Protein AF-A0AAN9XJU0-F1 (afdb_monomer_lite)

Sequence (188 aa):
MEKPTHVVIVPSPWFSIQASIVEFSKGLIQHSKELHVTCLIPTFGSPSNATKALLQTLPSRIHYIFLPSIHHHDLPQDTKKPLQVPPILFGLTVTGSLPYIREALQSLSSSSRVVAMVVDQFSNPTQPIEIPDCSVPIRGRDLPKPFQDRTSPVYKFFVETSRKLHVADGILVNSFEVIEAWSIRALR

Structure (mmCIF, N/CA/C/O backbone):
data_AF-A0AAN9XJU0-F1
#
_entry.id   AF-A0AAN9XJU0-F1
#
loop_
_atom_site.group_PDB
_atom_site.id
_atom_site.type_symbol
_atom_site.label_atom_id
_atom_site.label_alt_id
_atom_site.label_comp_id
_atom_site.label_asym_id
_atom_site.label_entity_id
_atom_site.label_seq_id
_atom_site.pdbx_PDB_ins_code
_atom_site.Cartn_x
_atom_site.Cartn_y
_atom_site.Cartn_z
_atom_site.occupancy
_atom_site.B_iso_or_equiv
_atom_site.auth_seq_id
_atom_site.auth_comp_id
_atom_site.auth_asym_id
_atom_site.auth_atom_id
_atom_site.pdbx_PDB_model_num
ATOM 1 N N . MET A 1 1 ? -15.982 -2.239 27.888 1.00 56.50 1 MET A N 1
ATOM 2 C CA . MET A 1 1 ? -16.288 -1.989 26.464 1.00 56.50 1 MET A CA 1
ATOM 3 C C . MET A 1 1 ? -15.205 -2.655 25.640 1.00 56.50 1 MET A C 1
ATOM 5 O O . MET A 1 1 ? -14.043 -2.532 26.015 1.00 56.50 1 MET A O 1
ATOM 9 N N . GLU A 1 2 ? -15.565 -3.402 24.599 1.00 73.38 2 GLU A N 1
ATOM 10 C CA . GLU A 1 2 ? -14.577 -3.982 23.683 1.00 73.38 2 GLU A CA 1
ATOM 11 C C . GLU A 1 2 ? -13.854 -2.873 22.910 1.00 73.38 2 GLU A C 1
ATOM 13 O O . GLU A 1 2 ? -14.451 -1.849 22.571 1.00 73.38 2 GLU A O 1
ATOM 18 N N . LYS A 1 3 ? -12.547 -3.048 22.684 1.00 78.25 3 LYS A N 1
ATOM 19 C CA . LYS A 1 3 ? -11.756 -2.096 21.896 1.00 78.25 3 LYS A CA 1
ATOM 20 C C . LYS A 1 3 ? -12.171 -2.189 20.420 1.00 78.25 3 LYS A C 1
ATOM 22 O O . LYS A 1 3 ? -12.349 -3.309 19.939 1.00 78.25 3 LYS A O 1
ATOM 27 N N . PRO A 1 4 ? -12.259 -1.063 19.688 1.00 83.12 4 PRO A N 1
ATOM 28 C CA . PRO A 1 4 ? -12.569 -1.084 18.262 1.00 83.12 4 PRO A CA 1
ATOM 29 C C . PRO A 1 4 ? -11.517 -1.891 17.490 1.00 83.12 4 PRO A C 1
ATOM 31 O O . PRO A 1 4 ? -10.322 -1.847 17.809 1.00 83.12 4 PRO A O 1
ATOM 34 N N . THR A 1 5 ? -11.971 -2.641 16.484 1.00 90.31 5 THR A N 1
ATOM 35 C CA . THR A 1 5 ? -11.103 -3.464 15.635 1.00 90.31 5 THR A CA 1
ATOM 36 C C . THR A 1 5 ? -10.499 -2.596 14.542 1.00 90.31 5 THR A C 1
ATOM 38 O O . THR A 1 5 ? -11.219 -1.891 13.837 1.00 90.31 5 THR A O 1
ATOM 41 N N . HIS A 1 6 ? -9.178 -2.644 14.382 1.00 91.81 6 HIS A N 1
ATOM 42 C CA . HIS A 1 6 ? -8.451 -1.687 13.552 1.00 91.81 6 HIS A CA 1
ATOM 43 C C . HIS A 1 6 ? -7.560 -2.369 12.518 1.00 91.81 6 HIS A C 1
ATOM 45 O O . HIS A 1 6 ? -6.790 -3.272 12.846 1.00 91.81 6 HIS A O 1
ATOM 51 N N . VAL A 1 7 ? -7.616 -1.889 11.278 1.00 92.88 7 VAL A N 1
ATOM 52 C CA . VAL A 1 7 ? -6.664 -2.230 10.214 1.00 92.88 7 VAL A CA 1
ATOM 53 C C . VAL A 1 7 ? -5.805 -1.012 9.925 1.00 92.88 7 VAL A C 1
ATOM 55 O O . VAL A 1 7 ? -6.307 0.089 9.696 1.00 92.88 7 VAL A O 1
ATOM 58 N N . VAL A 1 8 ? -4.494 -1.197 9.950 1.00 92.69 8 VAL A N 1
ATOM 59 C CA . VAL A 1 8 ? -3.547 -0.140 9.595 1.00 92.69 8 VAL A CA 1
ATOM 60 C C . VAL A 1 8 ? -3.106 -0.349 8.159 1.00 92.69 8 VAL A C 1
ATOM 62 O O . VAL A 1 8 ? -2.818 -1.472 7.764 1.00 92.69 8 VAL A O 1
ATOM 65 N N . ILE A 1 9 ? -3.060 0.713 7.362 1.00 93.44 9 ILE A N 1
ATOM 66 C CA . ILE A 1 9 ? -2.594 0.645 5.976 1.00 93.44 9 ILE A CA 1
ATOM 67 C C . ILE A 1 9 ? -1.442 1.622 5.788 1.00 93.44 9 ILE A C 1
ATOM 69 O O . ILE A 1 9 ? -1.542 2.771 6.208 1.00 93.44 9 ILE A O 1
ATOM 73 N N . VAL A 1 10 ? -0.353 1.192 5.155 1.00 90.25 10 VAL A N 1
ATOM 74 C CA . VAL A 1 10 ? 0.819 2.036 4.881 1.00 90.25 10 VAL A CA 1
ATOM 75 C C . VAL A 1 10 ? 1.004 2.176 3.365 1.00 90.25 10 VAL A C 1
ATOM 77 O O . VAL A 1 10 ? 1.740 1.389 2.769 1.00 90.25 10 VAL A O 1
ATOM 80 N N . PRO A 1 11 ? 0.318 3.132 2.704 1.00 90.44 11 PRO A N 1
ATOM 81 C CA . PRO A 1 11 ? 0.535 3.412 1.288 1.00 90.44 11 PRO A CA 1
ATOM 82 C C . PRO A 1 11 ? 1.888 4.089 1.057 1.00 90.44 11 PRO A C 1
ATOM 84 O O . PRO A 1 11 ? 2.220 5.076 1.709 1.00 90.44 11 PRO A O 1
ATOM 87 N N . SER A 1 12 ? 2.620 3.653 0.044 1.00 86.25 12 SER A N 1
ATOM 88 C CA . SER A 1 12 ? 3.740 4.387 -0.534 1.00 86.25 12 SER A CA 1
ATOM 89 C C . SER A 1 12 ? 3.285 5.772 -1.025 1.00 86.25 12 SER A C 1
ATOM 91 O O . SER A 1 12 ? 2.110 5.976 -1.362 1.00 86.25 12 SER A O 1
ATOM 93 N N . PRO A 1 13 ? 4.196 6.761 -1.073 1.00 84.50 13 PRO A N 1
ATOM 94 C CA . PRO A 1 13 ? 3.888 8.141 -1.458 1.00 84.50 13 PRO A CA 1
ATOM 95 C C . PRO A 1 13 ? 3.653 8.318 -2.972 1.00 84.50 13 PRO A C 1
ATOM 97 O O . PRO A 1 13 ? 4.187 9.229 -3.600 1.00 84.50 13 PRO A O 1
ATOM 100 N N . TRP A 1 14 ? 2.818 7.464 -3.565 1.00 85.31 14 TRP A N 1
ATOM 101 C CA . TRP A 1 14 ? 2.377 7.533 -4.952 1.00 85.31 14 TRP A CA 1
ATOM 102 C C . TRP A 1 14 ? 0.856 7.681 -5.001 1.00 85.31 14 TRP A C 1
ATOM 104 O O . TRP A 1 14 ? 0.115 6.825 -4.525 1.00 85.31 14 TRP A O 1
ATOM 114 N N . PHE A 1 15 ? 0.379 8.757 -5.631 1.00 87.50 15 PHE A N 1
ATOM 115 C CA . PHE A 1 15 ? -1.048 9.067 -5.741 1.00 87.50 15 PHE A CA 1
ATOM 116 C C . PHE A 1 15 ? -1.931 7.895 -6.214 1.00 87.50 15 PHE A C 1
ATOM 118 O O . PHE A 1 15 ? -2.972 7.652 -5.615 1.00 87.50 15 PHE A O 1
ATOM 125 N N . SER A 1 16 ? -1.539 7.142 -7.250 1.00 85.88 16 SER A N 1
ATOM 126 C CA . SER A 1 16 ? -2.340 6.009 -7.750 1.00 85.88 16 SER A CA 1
ATOM 127 C C . SER A 1 16 ? -2.477 4.878 -6.726 1.00 85.88 16 SER A C 1
ATOM 129 O O . SER A 1 16 ? -3.542 4.267 -6.615 1.00 85.88 16 SER A O 1
ATOM 131 N N . ILE A 1 17 ? -1.425 4.629 -5.945 1.00 85.94 17 ILE A N 1
ATOM 132 C CA . ILE A 1 17 ? -1.445 3.659 -4.848 1.00 85.94 17 ILE A CA 1
ATOM 133 C C . ILE A 1 17 ? -2.355 4.159 -3.724 1.00 85.94 17 ILE A C 1
ATOM 135 O O . ILE A 1 17 ? -3.218 3.420 -3.256 1.00 85.94 17 ILE A O 1
ATOM 139 N N . GLN A 1 18 ? -2.243 5.438 -3.359 1.00 89.44 18 GLN A N 1
ATOM 140 C CA . GLN A 1 18 ? -3.106 6.072 -2.359 1.00 89.44 18 GLN A CA 1
ATOM 141 C C . GLN A 1 18 ? -4.586 6.025 -2.766 1.00 89.44 18 GLN A C 1
ATOM 143 O O . GLN A 1 18 ? -5.422 5.653 -1.951 1.00 89.44 18 GLN A O 1
ATOM 148 N N . ALA A 1 19 ? -4.916 6.328 -4.024 1.00 91.12 19 ALA A N 1
ATOM 149 C CA . ALA A 1 19 ? -6.282 6.240 -4.545 1.00 91.12 19 ALA A CA 1
ATOM 150 C C . ALA A 1 19 ? -6.842 4.814 -4.456 1.00 91.12 19 ALA A C 1
ATOM 152 O O . ALA A 1 19 ? -7.954 4.616 -3.970 1.00 91.12 19 ALA A O 1
ATOM 153 N N . SER A 1 20 ? -6.046 3.816 -4.845 1.00 89.94 20 SER A N 1
ATOM 154 C CA . SER A 1 20 ? -6.447 2.405 -4.768 1.00 89.94 20 SER A CA 1
ATOM 155 C C . SER A 1 20 ? -6.688 1.962 -3.321 1.00 89.94 20 SER A C 1
ATOM 157 O O . SER A 1 20 ? -7.679 1.297 -3.027 1.00 89.94 20 SER A O 1
ATOM 159 N N . ILE A 1 21 ? -5.816 2.376 -2.398 1.00 87.00 21 ILE A N 1
ATOM 160 C CA . ILE A 1 21 ? -5.938 2.069 -0.968 1.00 87.00 21 ILE A CA 1
ATOM 161 C C . ILE A 1 21 ? -7.148 2.756 -0.336 1.00 87.00 21 ILE A C 1
ATOM 163 O O . ILE A 1 21 ? -7.796 2.167 0.528 1.00 87.00 21 ILE A O 1
ATOM 167 N N . VAL A 1 22 ? -7.495 3.967 -0.769 1.00 91.56 22 VAL A N 1
ATOM 168 C CA . VAL A 1 22 ? -8.712 4.649 -0.313 1.00 91.56 22 VAL A CA 1
ATOM 169 C C . VAL A 1 22 ? -9.958 3.849 -0.696 1.00 91.56 22 VAL A C 1
ATOM 171 O O . VAL A 1 22 ? -10.808 3.613 0.162 1.00 91.56 22 VAL A O 1
ATOM 174 N N . GLU A 1 23 ? -10.056 3.372 -1.938 1.00 94.06 23 GLU A N 1
ATOM 175 C CA . GLU A 1 23 ? -11.196 2.551 -2.368 1.00 94.06 23 GLU A CA 1
ATOM 176 C C . GLU A 1 23 ? -11.225 1.186 -1.672 1.00 94.06 23 GLU A C 1
ATOM 178 O O . GLU A 1 23 ? -12.275 0.755 -1.193 1.00 94.06 23 GLU A O 1
ATOM 183 N N . PHE A 1 24 ? -10.066 0.552 -1.497 1.00 92.94 24 PHE A N 1
ATOM 184 C CA . PHE A 1 24 ? -9.952 -0.668 -0.699 1.00 92.94 24 PHE A CA 1
ATOM 185 C C . PHE A 1 24 ? -10.420 -0.454 0.752 1.00 92.94 24 PHE A C 1
ATOM 187 O O . PHE A 1 24 ? -11.202 -1.245 1.278 1.00 92.94 24 PHE A O 1
ATOM 194 N N . SER A 1 25 ? -10.020 0.654 1.381 1.00 93.44 25 SER A N 1
ATOM 195 C CA . SER A 1 25 ? -10.428 1.011 2.747 1.00 93.44 25 SER A CA 1
ATOM 196 C C . SER A 1 25 ? -11.939 1.207 2.853 1.00 93.44 25 SER A C 1
ATOM 198 O O . SER A 1 25 ? -12.554 0.733 3.809 1.00 93.44 25 SER A O 1
ATOM 200 N N . LYS A 1 26 ? -12.554 1.871 1.863 1.00 94.06 26 LYS A N 1
ATOM 201 C CA . LYS A 1 26 ? -14.016 2.027 1.773 1.00 94.06 26 LYS A CA 1
ATOM 202 C C . LYS A 1 26 ? -14.706 0.668 1.671 1.00 94.06 26 LYS A C 1
ATOM 204 O O . LYS A 1 26 ? -15.671 0.432 2.395 1.00 94.06 26 LYS A O 1
ATOM 209 N N . GLY A 1 27 ? -14.179 -0.235 0.845 1.00 92.31 27 GLY A N 1
ATOM 210 C CA . GLY A 1 27 ? -14.662 -1.611 0.749 1.00 92.31 27 GLY A CA 1
ATOM 211 C C . GLY A 1 27 ? -14.592 -2.346 2.090 1.00 92.31 27 GLY A C 1
ATOM 212 O O . GLY A 1 27 ? -15.589 -2.921 2.524 1.00 92.31 27 GLY A O 1
ATOM 213 N N . LEU A 1 28 ? -13.463 -2.271 2.801 1.00 91.06 28 LEU A N 1
ATOM 214 C CA . LEU A 1 28 ? -13.289 -2.923 4.106 1.00 91.06 28 LEU A CA 1
ATOM 215 C C . LEU A 1 28 ? -14.343 -2.485 5.131 1.00 91.06 28 LEU A C 1
ATOM 217 O O . LEU A 1 28 ? -14.997 -3.324 5.754 1.00 91.06 28 LEU A O 1
ATOM 221 N N . ILE A 1 29 ? -14.552 -1.175 5.286 1.00 92.69 29 ILE A N 1
ATOM 222 C CA . ILE A 1 29 ? -15.513 -0.661 6.273 1.00 92.69 29 ILE A CA 1
ATOM 223 C C . ILE A 1 29 ? -16.974 -0.916 5.875 1.00 92.69 29 ILE A C 1
ATOM 225 O O . ILE A 1 29 ? -17.858 -0.864 6.732 1.00 92.69 29 ILE A O 1
ATOM 229 N N . GLN A 1 30 ? -17.261 -1.165 4.594 1.00 92.12 30 GLN A N 1
ATOM 230 C CA . GLN A 1 30 ? -18.597 -1.573 4.148 1.00 92.12 30 GLN A CA 1
ATOM 231 C C . GLN A 1 30 ? -18.914 -3.012 4.567 1.00 92.12 30 GLN A C 1
ATOM 233 O O . GLN A 1 30 ? -20.051 -3.294 4.937 1.00 92.12 30 GLN A O 1
ATOM 238 N N . HIS A 1 31 ? -17.915 -3.898 4.564 1.00 87.31 31 HIS A N 1
ATOM 239 C CA . HIS A 1 31 ? -18.090 -5.310 4.918 1.00 87.31 31 HIS A CA 1
ATOM 240 C C . HIS A 1 31 ? -18.097 -5.557 6.433 1.00 87.31 31 HIS A C 1
ATOM 242 O O . HIS A 1 31 ? -18.687 -6.536 6.884 1.00 87.31 31 HIS A O 1
ATOM 248 N N . SER A 1 32 ? -17.489 -4.672 7.231 1.00 86.69 32 SER A N 1
ATOM 249 C CA . SER A 1 32 ? -17.508 -4.767 8.694 1.00 86.69 32 SER A CA 1
ATOM 250 C C . SER A 1 32 ? -17.875 -3.438 9.353 1.00 86.69 32 SER A C 1
ATOM 252 O O . SER A 1 32 ? -17.205 -2.416 9.188 1.00 86.69 32 SER A O 1
ATOM 254 N N . LYS A 1 33 ? -18.959 -3.451 10.140 1.00 83.31 33 LYS A N 1
ATOM 255 C CA . LYS A 1 33 ? -19.475 -2.262 10.842 1.00 83.31 33 LYS A CA 1
ATOM 256 C C . LYS A 1 33 ? -18.592 -1.824 12.016 1.00 83.31 33 LYS A C 1
ATOM 258 O O . LYS A 1 33 ? -18.616 -0.653 12.379 1.00 83.31 33 LYS A O 1
ATOM 263 N N . GLU A 1 34 ? -17.788 -2.733 12.551 1.00 88.06 34 GLU A N 1
ATOM 264 C CA . GLU A 1 34 ? -16.940 -2.517 13.733 1.00 88.06 34 GLU A CA 1
ATOM 265 C C . GLU A 1 34 ? -15.475 -2.231 13.373 1.00 88.06 34 GLU A C 1
ATOM 267 O O . GLU A 1 34 ? -14.663 -1.912 14.242 1.00 88.06 34 GLU A O 1
ATOM 272 N N . LEU A 1 35 ? -15.134 -2.348 12.085 1.00 91.62 35 LEU A N 1
ATOM 273 C CA . LEU A 1 35 ? -13.789 -2.129 11.577 1.00 91.62 35 LEU A CA 1
ATOM 274 C C . LEU A 1 35 ? -13.518 -0.640 11.352 1.00 91.62 35 LEU A C 1
ATOM 276 O O . LEU A 1 35 ? -14.277 0.053 10.668 1.00 91.62 35 LEU A O 1
ATOM 280 N N . HIS A 1 36 ? -12.387 -0.185 11.874 1.00 94.19 36 HIS A N 1
ATOM 281 C CA . HIS A 1 36 ? -11.793 1.114 11.596 1.00 94.19 36 HIS A CA 1
ATOM 282 C C . HIS A 1 36 ? -10.507 0.940 10.794 1.00 94.19 36 HIS A C 1
ATOM 284 O O . HIS A 1 36 ? -9.807 -0.068 10.914 1.00 94.19 36 HIS A O 1
ATOM 290 N N . VAL A 1 37 ? -10.188 1.937 9.972 1.00 95.50 37 VAL A N 1
ATOM 291 C CA . VAL A 1 37 ? -8.971 1.938 9.157 1.00 95.50 37 VAL A CA 1
ATOM 292 C C . VAL A 1 37 ? -8.155 3.184 9.467 1.00 95.50 37 VAL A C 1
ATOM 294 O O . VAL A 1 37 ? -8.710 4.276 9.536 1.00 95.50 37 VAL A O 1
ATOM 297 N N . THR A 1 38 ? -6.838 3.041 9.629 1.00 95.75 38 THR A N 1
ATOM 298 C CA . THR A 1 38 ? -5.911 4.186 9.660 1.00 95.75 38 THR A CA 1
ATOM 299 C C . THR A 1 38 ? -4.855 4.031 8.580 1.00 95.75 38 THR A C 1
ATOM 301 O O . THR A 1 38 ? -4.086 3.074 8.596 1.00 95.75 38 THR A O 1
ATOM 304 N N . CYS A 1 39 ? -4.784 5.003 7.676 1.00 94.88 39 CYS A N 1
ATOM 305 C CA . CYS A 1 39 ? -3.730 5.111 6.677 1.00 94.88 39 CYS A CA 1
ATOM 306 C C . CYS A 1 39 ? -2.543 5.901 7.248 1.00 94.88 39 CYS A C 1
ATOM 308 O O . CYS A 1 39 ? -2.664 7.101 7.486 1.00 94.88 39 CYS A O 1
ATOM 310 N N . LEU A 1 40 ? -1.395 5.260 7.453 1.00 94.06 40 LEU A N 1
ATOM 311 C CA . LEU A 1 40 ? -0.137 5.928 7.794 1.00 94.06 40 LEU A CA 1
ATOM 312 C C . LEU A 1 40 ? 0.585 6.270 6.496 1.00 94.06 40 LEU A C 1
ATOM 314 O O . LEU A 1 40 ? 1.005 5.369 5.783 1.00 94.06 40 LEU A O 1
ATOM 318 N N . ILE A 1 41 ? 0.703 7.550 6.165 1.00 93.19 41 ILE A N 1
ATOM 319 C CA . ILE A 1 41 ? 1.168 8.010 4.854 1.00 93.19 41 ILE A CA 1
ATOM 320 C C . ILE A 1 41 ? 2.584 8.573 5.004 1.00 93.19 41 ILE A C 1
ATOM 322 O O . ILE A 1 41 ? 2.724 9.702 5.482 1.00 93.19 41 ILE A O 1
ATOM 326 N N . PRO A 1 42 ? 3.635 7.831 4.606 1.00 91.38 42 PRO A N 1
ATOM 327 C CA . PRO A 1 42 ? 4.983 8.364 4.457 1.00 91.38 42 PRO A CA 1
ATOM 328 C C . PRO A 1 42 ? 4.969 9.566 3.517 1.00 91.38 42 PRO A C 1
ATOM 330 O O . PRO A 1 42 ? 4.240 9.580 2.521 1.00 91.38 42 PRO A O 1
ATOM 333 N N . THR A 1 43 ? 5.773 10.579 3.820 1.00 90.12 43 THR A N 1
ATOM 334 C CA . THR A 1 43 ? 5.839 11.799 3.015 1.00 90.12 43 THR A CA 1
ATOM 335 C C . THR A 1 43 ? 7.276 12.108 2.620 1.00 90.12 43 THR A C 1
ATOM 337 O O . THR A 1 43 ? 8.208 11.898 3.393 1.00 90.12 43 THR A O 1
ATOM 340 N N . PHE A 1 44 ? 7.451 12.578 1.384 1.00 86.50 44 PHE A N 1
ATOM 341 C CA . PHE A 1 44 ? 8.714 13.108 0.889 1.00 86.50 44 PHE A CA 1
ATOM 342 C C . PHE A 1 44 ? 8.503 14.571 0.514 1.00 86.50 44 PHE A C 1
ATOM 344 O O . PHE A 1 44 ? 7.897 14.881 -0.515 1.00 86.50 44 PHE A O 1
ATOM 351 N N . GLY A 1 45 ? 8.922 15.476 1.392 1.00 84.94 45 GLY A N 1
ATOM 352 C CA . GLY A 1 45 ? 8.481 16.864 1.344 1.00 84.94 45 GLY A CA 1
ATOM 353 C C . GLY A 1 45 ? 6.984 16.997 1.642 1.00 84.94 45 GLY A C 1
ATOM 354 O O . GLY A 1 45 ? 6.420 16.298 2.481 1.00 84.94 45 GLY A O 1
ATOM 355 N N . SER A 1 46 ? 6.320 17.932 0.963 1.00 86.31 46 SER A N 1
ATOM 356 C CA . SER A 1 46 ? 4.899 18.207 1.201 1.00 86.31 46 SER A CA 1
ATOM 357 C C . SER A 1 46 ? 3.981 17.287 0.385 1.00 86.31 46 SER A C 1
ATOM 359 O O . SER A 1 46 ? 4.200 17.134 -0.818 1.00 86.31 46 SER A O 1
ATOM 361 N N . PRO A 1 47 ? 2.894 16.746 0.976 1.00 86.81 47 PRO A N 1
ATOM 362 C CA . PRO A 1 47 ? 1.875 16.019 0.225 1.00 86.81 47 PRO A CA 1
ATOM 363 C C . PRO A 1 47 ? 1.265 16.874 -0.888 1.00 86.81 47 PRO A C 1
ATOM 365 O O . PRO A 1 47 ? 0.993 18.064 -0.690 1.00 86.81 47 PRO A O 1
ATOM 368 N N . SER A 1 48 ? 0.985 16.248 -2.033 1.00 88.69 48 SER A N 1
ATOM 369 C CA . SER A 1 48 ? 0.343 16.921 -3.165 1.00 88.69 48 SER A CA 1
ATOM 370 C C . SER A 1 48 ? -1.075 17.399 -2.819 1.00 88.69 48 SER A C 1
ATOM 372 O O . SER A 1 48 ? -1.768 16.792 -1.998 1.00 88.69 48 SER A O 1
ATOM 374 N N . ASN A 1 49 ? -1.547 18.461 -3.482 1.00 91.94 49 ASN A N 1
ATOM 375 C CA . ASN A 1 49 ? -2.927 18.935 -3.313 1.00 91.94 49 ASN A CA 1
ATOM 376 C C . ASN A 1 49 ? -3.953 17.862 -3.704 1.00 91.94 49 ASN A C 1
ATOM 378 O O . ASN A 1 49 ? -4.977 17.738 -3.040 1.00 91.94 49 ASN A O 1
ATOM 382 N N . ALA A 1 50 ? -3.651 17.047 -4.720 1.00 91.12 50 ALA A N 1
ATOM 383 C CA . ALA A 1 50 ? -4.496 15.928 -5.122 1.00 91.12 50 ALA A CA 1
ATOM 384 C C . ALA A 1 50 ? -4.608 14.874 -4.008 1.00 91.12 50 ALA A C 1
ATOM 386 O O . ALA A 1 50 ? -5.711 14.445 -3.681 1.00 91.12 50 ALA A O 1
ATOM 387 N N . THR A 1 51 ? -3.489 14.509 -3.371 1.00 90.62 51 THR A N 1
ATOM 388 C CA . THR A 1 51 ? -3.476 13.602 -2.211 1.00 90.62 51 THR A CA 1
ATOM 389 C C . THR A 1 51 ? -4.305 14.169 -1.060 1.00 90.62 51 THR A C 1
ATOM 391 O O . THR A 1 51 ? -5.119 13.455 -0.483 1.00 90.62 51 THR A O 1
ATOM 394 N N . LYS A 1 52 ? -4.141 15.456 -0.732 1.00 92.44 52 LYS A N 1
ATOM 395 C CA . LYS A 1 52 ? -4.920 16.101 0.338 1.00 92.44 52 LYS A CA 1
ATOM 396 C C . LYS A 1 52 ? -6.418 16.085 0.032 1.00 92.44 52 LYS A C 1
ATOM 398 O O . LYS A 1 52 ? -7.193 15.675 0.887 1.00 92.44 52 LYS A O 1
ATOM 403 N N . ALA A 1 53 ? -6.806 16.468 -1.184 1.00 93.62 53 ALA A N 1
ATOM 404 C CA . ALA A 1 53 ? -8.201 16.468 -1.616 1.00 93.62 53 ALA A CA 1
ATOM 405 C C . ALA A 1 53 ? -8.811 15.060 -1.572 1.00 93.62 53 ALA A C 1
ATOM 407 O O . ALA A 1 53 ? -9.911 14.886 -1.062 1.00 93.62 53 ALA A O 1
ATOM 408 N N . LEU A 1 54 ? -8.074 14.042 -2.031 1.00 93.06 54 LEU A N 1
ATOM 409 C CA . LEU A 1 54 ? -8.500 12.645 -1.963 1.00 93.06 54 LEU A CA 1
ATOM 410 C C . LEU A 1 54 ? -8.786 12.215 -0.516 1.00 93.06 54 LEU A C 1
ATOM 412 O O . LEU A 1 54 ? -9.855 11.681 -0.230 1.00 93.06 54 LEU A O 1
ATOM 416 N N . LEU A 1 55 ? -7.858 12.470 0.407 1.00 92.25 55 LEU A N 1
ATOM 417 C CA . LEU A 1 55 ? -7.979 12.039 1.805 1.00 92.25 55 LEU A CA 1
ATOM 418 C C . LEU A 1 55 ? -9.063 12.804 2.577 1.00 92.25 55 LEU A C 1
ATOM 420 O O . LEU A 1 55 ? -9.653 12.261 3.505 1.00 92.25 55 LEU A O 1
ATOM 424 N N . GLN A 1 56 ? -9.380 14.033 2.171 1.00 91.12 56 GLN A N 1
ATOM 425 C CA . GLN A 1 56 ? -10.489 14.802 2.744 1.00 91.12 56 GLN A CA 1
ATOM 426 C C . GLN A 1 56 ? -11.870 14.205 2.429 1.00 91.12 56 GLN A C 1
ATOM 428 O O . GLN A 1 56 ? -12.833 14.517 3.122 1.00 91.12 56 GLN A O 1
ATOM 433 N N . THR A 1 57 ? -11.981 13.328 1.425 1.00 92.00 57 THR A N 1
ATOM 434 C CA . THR A 1 57 ? -13.245 12.644 1.078 1.00 92.00 57 THR A CA 1
ATOM 435 C C . THR A 1 57 ? -13.516 11.394 1.919 1.00 92.00 57 THR A C 1
ATOM 437 O O . THR A 1 57 ? -14.501 10.689 1.686 1.00 92.00 57 THR A O 1
ATOM 440 N N . LEU A 1 58 ? -12.632 11.071 2.868 1.00 93.62 58 LEU A N 1
ATOM 441 C CA . LEU A 1 58 ? -12.716 9.833 3.628 1.00 93.62 58 LEU A CA 1
ATOM 442 C C . LEU A 1 58 ? -13.914 9.827 4.601 1.00 93.62 58 LEU A C 1
ATOM 444 O O . LEU A 1 58 ? -14.128 10.793 5.333 1.00 93.62 58 LEU A O 1
ATOM 448 N N . PRO A 1 59 ? -14.686 8.724 4.649 1.00 93.50 59 PRO A N 1
ATOM 449 C CA . PRO A 1 59 ? -15.685 8.490 5.688 1.00 93.50 59 PRO A CA 1
ATOM 450 C C . PRO A 1 59 ? -15.088 8.548 7.099 1.00 93.50 59 PRO A C 1
ATOM 452 O O . PRO A 1 59 ? -13.926 8.210 7.302 1.00 93.50 59 PRO A O 1
ATOM 455 N N . SER A 1 60 ? -15.916 8.844 8.103 1.00 92.62 60 SER A N 1
ATOM 456 C CA . SER A 1 60 ? -15.490 9.028 9.503 1.00 92.62 60 SER A CA 1
ATOM 457 C C . SER A 1 60 ? -14.765 7.836 10.146 1.00 92.62 60 SER A C 1
ATOM 459 O O . SER A 1 60 ? -14.075 8.027 11.142 1.00 92.62 60 SER A O 1
ATOM 461 N N . ARG A 1 61 ? -14.915 6.620 9.601 1.00 94.12 61 ARG A N 1
ATOM 462 C CA . ARG A 1 61 ? -14.239 5.396 10.078 1.00 94.12 61 ARG A CA 1
ATOM 463 C C . ARG A 1 61 ? -12.884 5.128 9.413 1.00 94.12 61 ARG A C 1
ATOM 465 O O . ARG A 1 61 ? -12.217 4.159 9.775 1.00 94.12 61 ARG A O 1
ATOM 472 N N . ILE A 1 62 ? -12.489 5.949 8.440 1.00 95.50 62 ILE A N 1
ATOM 473 C CA . ILE A 1 62 ? -11.191 5.860 7.772 1.00 95.50 62 ILE A CA 1
ATOM 474 C C . ILE A 1 62 ? -10.402 7.113 8.127 1.00 95.50 62 ILE A C 1
ATOM 476 O O . ILE A 1 62 ? -10.701 8.217 7.679 1.00 95.50 62 ILE A O 1
ATOM 480 N N . HIS A 1 63 ? -9.375 6.925 8.938 1.00 94.94 63 HIS A N 1
ATOM 481 C CA . HIS A 1 63 ? -8.466 7.973 9.361 1.00 94.94 63 HIS A CA 1
ATOM 482 C C . HIS A 1 63 ? -7.198 7.943 8.516 1.00 94.94 63 HIS A C 1
ATOM 484 O O . HIS A 1 63 ? -6.824 6.915 7.949 1.00 94.94 63 HIS A O 1
ATOM 490 N N . TYR A 1 64 ? -6.501 9.071 8.459 1.00 94.75 64 TYR A N 1
ATOM 491 C CA . TYR A 1 64 ? -5.176 9.145 7.867 1.00 94.75 64 TYR A CA 1
ATOM 492 C C . TYR A 1 64 ? -4.249 9.967 8.756 1.00 94.75 64 TYR A C 1
ATOM 494 O O . TYR A 1 64 ? -4.674 10.906 9.428 1.00 94.75 64 TYR A O 1
ATOM 502 N N . ILE A 1 65 ? -2.972 9.604 8.747 1.00 94.56 65 ILE A N 1
ATOM 503 C CA . ILE A 1 65 ? -1.903 10.297 9.455 1.00 94.56 65 ILE A CA 1
ATOM 504 C C . ILE A 1 65 ? -0.777 10.493 8.448 1.00 94.56 65 ILE A C 1
ATOM 506 O O . ILE A 1 65 ? -0.2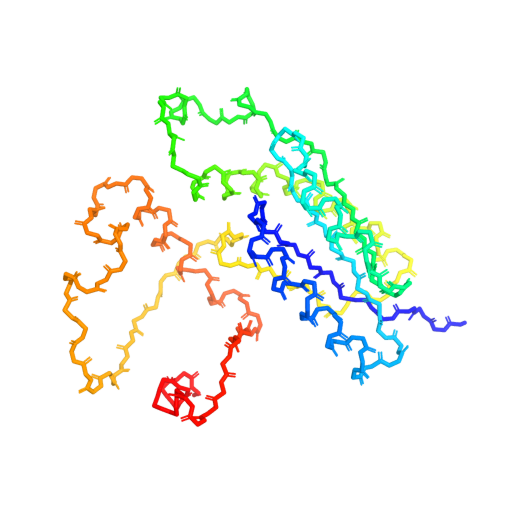11 9.520 7.954 1.00 94.56 65 ILE A O 1
ATOM 510 N N . PHE A 1 66 ? -0.447 11.746 8.138 1.00 94.94 66 PHE A N 1
ATOM 511 C CA . PHE A 1 66 ? 0.807 12.033 7.448 1.00 94.94 66 PHE A CA 1
ATOM 512 C C . PHE A 1 66 ? 1.953 11.814 8.429 1.00 94.94 66 PHE A C 1
ATOM 514 O O . PHE A 1 66 ? 1.997 12.443 9.485 1.00 94.94 66 PHE A O 1
ATOM 521 N N . LEU A 1 67 ? 2.863 10.910 8.083 1.00 93.81 67 LEU A N 1
ATOM 522 C CA . LEU A 1 67 ? 4.077 10.696 8.855 1.00 93.81 67 LEU A CA 1
ATOM 523 C C . LEU A 1 67 ? 5.061 11.846 8.605 1.00 93.81 67 LEU A C 1
ATOM 525 O O . LEU A 1 67 ? 4.989 12.477 7.540 1.00 93.81 67 LEU A O 1
ATOM 529 N N . PRO A 1 68 ? 5.986 12.106 9.547 1.00 93.94 68 PRO A N 1
ATOM 530 C CA . PRO A 1 68 ? 7.041 13.090 9.358 1.00 93.94 68 PRO A CA 1
ATOM 531 C C . PRO A 1 68 ? 7.762 12.910 8.020 1.00 93.94 68 PRO A C 1
ATOM 533 O O . PRO A 1 68 ? 8.039 11.788 7.586 1.00 93.94 68 PRO A O 1
ATOM 536 N N . SER A 1 69 ? 8.018 14.037 7.358 1.00 90.06 69 SER A N 1
ATOM 537 C CA . SER A 1 69 ? 8.606 14.062 6.023 1.00 90.06 69 SER A CA 1
ATOM 538 C C . SER A 1 69 ? 10.054 13.605 6.055 1.00 90.06 69 SER A C 1
ATOM 540 O O . SER A 1 69 ? 10.855 14.133 6.820 1.00 90.06 69 SER A O 1
ATOM 542 N N . ILE A 1 70 ? 10.394 12.694 5.148 1.00 88.75 70 ILE A N 1
ATOM 543 C CA . ILE A 1 70 ? 11.778 12.347 4.832 1.00 88.75 70 ILE A CA 1
ATOM 544 C C . ILE A 1 70 ? 12.302 13.355 3.813 1.00 88.75 70 ILE A C 1
ATOM 546 O O . ILE A 1 70 ? 11.610 13.707 2.853 1.00 88.75 70 ILE A O 1
ATOM 550 N N . HIS A 1 71 ? 13.525 13.831 4.007 1.00 81.56 71 HIS A N 1
ATOM 551 C CA . HIS A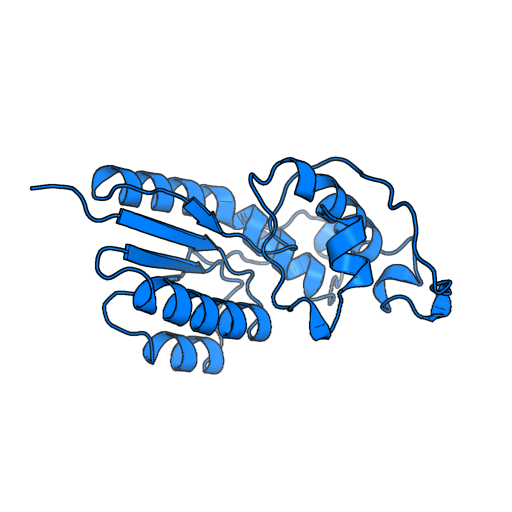 1 71 ? 14.170 14.783 3.114 1.00 81.56 71 HIS A CA 1
ATOM 552 C C . HIS A 1 71 ? 15.403 14.175 2.441 1.00 81.56 71 HIS A C 1
ATOM 554 O O . HIS A 1 71 ? 15.968 13.181 2.883 1.00 81.56 71 HIS A O 1
ATOM 560 N N . HIS A 1 72 ? 15.880 14.809 1.364 1.00 70.69 72 HIS A N 1
ATOM 561 C CA . HIS A 1 72 ? 17.083 14.361 0.645 1.00 70.69 72 HIS A CA 1
ATOM 562 C C . HIS A 1 72 ? 18.335 14.236 1.532 1.00 70.69 72 HIS A C 1
ATOM 564 O O . HIS A 1 72 ? 19.238 13.466 1.205 1.00 70.69 72 HIS A O 1
ATOM 570 N N . HIS A 1 73 ? 18.421 15.001 2.625 1.00 69.75 73 HIS A N 1
ATOM 571 C CA . HIS A 1 73 ? 19.550 14.927 3.551 1.00 69.75 73 HIS A CA 1
ATOM 572 C C . HIS A 1 73 ? 19.542 13.652 4.401 1.00 69.75 73 HIS A C 1
ATOM 574 O O . HIS A 1 73 ? 20.620 13.188 4.769 1.00 69.75 73 HIS A O 1
ATOM 580 N N . ASP A 1 74 ? 18.366 13.064 4.624 1.00 69.56 74 ASP A N 1
ATOM 581 C CA . ASP A 1 74 ? 18.169 11.837 5.401 1.00 69.56 74 ASP A CA 1
ATOM 582 C C . ASP A 1 74 ? 18.487 10.569 4.594 1.00 69.56 74 ASP A C 1
ATOM 584 O O . ASP A 1 74 ? 18.543 9.468 5.139 1.00 69.56 74 ASP A O 1
ATOM 588 N N . LEU A 1 75 ? 18.693 10.707 3.278 1.00 68.81 75 LEU A N 1
ATOM 589 C CA . LEU A 1 75 ? 18.948 9.588 2.377 1.00 68.81 75 LEU A CA 1
ATOM 590 C C . LEU A 1 75 ? 20.456 9.271 2.254 1.00 68.81 75 LEU A C 1
ATOM 592 O O . LEU A 1 75 ? 21.290 10.187 2.264 1.00 68.81 75 LEU A O 1
ATOM 596 N N . PRO A 1 76 ? 20.840 7.985 2.084 1.00 67.06 76 PRO A N 1
ATOM 597 C CA . PRO A 1 76 ? 22.240 7.570 1.948 1.00 67.06 76 PRO A CA 1
ATOM 598 C C . PRO A 1 76 ? 22.992 8.324 0.836 1.00 67.06 76 PRO A C 1
ATOM 600 O O . PRO A 1 76 ? 22.449 8.560 -0.240 1.00 67.06 76 PRO A O 1
ATOM 603 N N . GLN A 1 77 ? 24.266 8.673 1.055 1.00 55.69 77 GLN A N 1
ATOM 604 C CA . GLN A 1 77 ? 25.070 9.513 0.141 1.00 55.69 77 GLN A CA 1
ATOM 605 C C . GLN A 1 77 ? 25.145 8.976 -1.307 1.00 55.69 77 GLN A C 1
ATOM 607 O O . GLN A 1 77 ? 25.071 9.765 -2.248 1.00 55.69 77 GLN A O 1
ATOM 612 N N . ASP A 1 78 ? 25.183 7.653 -1.507 1.00 55.28 78 ASP A N 1
ATOM 613 C CA . ASP A 1 78 ? 25.183 7.021 -2.842 1.00 55.28 78 ASP A CA 1
ATOM 614 C C . ASP A 1 78 ? 23.879 7.226 -3.637 1.00 55.28 78 ASP A C 1
ATOM 616 O O . ASP A 1 78 ? 23.844 7.035 -4.853 1.00 55.28 78 ASP A O 1
ATOM 620 N N . THR A 1 79 ? 22.810 7.677 -2.975 1.00 52.31 79 THR A N 1
ATOM 621 C CA . THR A 1 79 ? 21.508 7.988 -3.589 1.00 52.31 79 THR A CA 1
ATOM 622 C C . THR A 1 79 ? 21.346 9.471 -3.953 1.00 52.31 79 THR A C 1
ATOM 624 O O . THR A 1 79 ? 20.299 9.859 -4.467 1.00 52.31 79 THR A O 1
ATOM 627 N N . LYS A 1 80 ? 22.388 10.297 -3.731 1.00 51.91 80 LYS A N 1
ATOM 628 C CA . LYS A 1 80 ? 22.404 11.754 -3.989 1.00 51.91 80 LYS A CA 1
ATOM 629 C C . LYS A 1 80 ? 22.896 12.164 -5.383 1.00 51.91 80 LYS A C 1
ATOM 631 O O . LYS A 1 80 ? 22.787 13.333 -5.746 1.00 51.91 80 LYS A O 1
ATOM 636 N N . LYS A 1 81 ? 23.393 11.221 -6.198 1.00 52.34 81 LYS A N 1
ATOM 637 C CA . LYS A 1 81 ? 23.380 11.380 -7.671 1.00 52.34 81 LYS A CA 1
ATOM 638 C C . LYS A 1 81 ? 21.925 11.562 -8.113 1.00 52.34 81 LYS A C 1
ATOM 640 O O . LYS A 1 81 ? 21.054 11.201 -7.328 1.00 52.34 81 LYS A O 1
ATOM 645 N N . PRO A 1 82 ? 21.605 12.102 -9.303 1.00 45.03 82 PRO A N 1
ATOM 646 C CA . PRO A 1 82 ? 20.217 12.351 -9.669 1.00 45.03 82 PRO A CA 1
ATOM 647 C C . PRO A 1 82 ? 19.487 11.019 -9.891 1.00 45.03 82 PRO A C 1
ATOM 649 O O . PRO A 1 82 ? 19.257 10.587 -11.017 1.00 45.03 82 PRO A O 1
ATOM 652 N N . LEU A 1 83 ? 19.097 10.367 -8.797 1.00 50.66 83 LEU A N 1
ATOM 653 C CA . LEU A 1 83 ? 18.133 9.292 -8.717 1.00 50.66 83 LEU A CA 1
ATOM 654 C C . LEU A 1 83 ? 16.763 9.953 -8.908 1.00 50.66 83 LEU A C 1
ATOM 656 O O . LEU A 1 83 ? 15.904 9.973 -8.036 1.00 50.66 83 LEU A O 1
ATOM 660 N N . GLN A 1 84 ? 16.567 10.526 -10.096 1.00 51.53 84 GLN A N 1
ATOM 661 C CA . GLN A 1 84 ? 15.293 11.025 -10.611 1.00 51.53 84 GLN A CA 1
ATOM 662 C C . GLN A 1 84 ? 14.381 9.848 -10.981 1.00 51.53 84 GLN A C 1
ATOM 664 O O . GLN A 1 84 ? 13.683 9.892 -11.991 1.00 51.53 84 GLN A O 1
ATOM 669 N N . VAL A 1 85 ? 14.432 8.749 -10.223 1.00 58.62 85 VAL A N 1
ATOM 670 C CA . VAL A 1 85 ? 13.616 7.570 -10.491 1.00 58.62 85 VAL A CA 1
ATOM 671 C C . VAL A 1 85 ? 12.621 7.425 -9.343 1.00 58.62 85 VAL A C 1
ATOM 673 O O . VAL A 1 85 ? 12.985 6.900 -8.287 1.00 58.62 85 VAL A O 1
ATOM 676 N N . PRO A 1 86 ? 11.373 7.899 -9.533 1.00 66.88 86 PRO A N 1
ATOM 677 C CA . PRO A 1 86 ? 10.348 7.948 -8.490 1.00 66.88 86 PRO A CA 1
ATOM 678 C C . PRO A 1 86 ? 10.180 6.654 -7.668 1.00 66.88 86 PRO A C 1
ATOM 680 O O . PRO A 1 86 ? 10.070 6.761 -6.450 1.00 66.88 86 PRO A O 1
ATOM 683 N N . PRO A 1 87 ? 10.255 5.434 -8.251 1.00 67.62 87 PRO A N 1
ATOM 684 C CA . PRO A 1 87 ? 10.098 4.191 -7.491 1.00 67.62 87 PRO A CA 1
ATOM 685 C C . PRO A 1 87 ? 11.098 3.999 -6.342 1.00 67.62 87 PRO A C 1
ATOM 687 O O . PRO A 1 87 ? 10.711 3.543 -5.269 1.00 67.62 87 PRO A O 1
ATOM 690 N N . ILE A 1 88 ? 12.371 4.362 -6.539 1.00 73.88 88 ILE A N 1
ATOM 691 C CA . ILE A 1 88 ? 13.396 4.193 -5.495 1.00 73.88 88 ILE A CA 1
ATOM 692 C C . ILE A 1 88 ? 13.170 5.214 -4.384 1.00 73.88 88 ILE A C 1
ATOM 694 O O . ILE A 1 88 ? 13.240 4.877 -3.205 1.00 73.88 88 ILE A O 1
ATOM 698 N N . LEU A 1 89 ? 12.853 6.454 -4.762 1.00 78.00 89 LEU A N 1
ATOM 699 C CA . LEU A 1 89 ? 12.568 7.516 -3.807 1.00 78.00 89 LEU A CA 1
ATOM 700 C C . LEU A 1 89 ? 11.385 7.153 -2.905 1.00 78.00 89 LEU A C 1
ATOM 702 O O . LEU A 1 89 ? 11.446 7.370 -1.697 1.00 78.00 89 LEU A O 1
ATOM 706 N N . PHE A 1 90 ? 10.336 6.547 -3.461 1.00 80.81 90 PHE A N 1
ATOM 707 C CA . PHE A 1 90 ? 9.181 6.107 -2.684 1.00 80.81 90 PHE A CA 1
ATOM 708 C C . PHE A 1 90 ? 9.539 4.989 -1.702 1.00 80.81 90 PHE A C 1
ATOM 710 O O . PHE A 1 90 ? 9.190 5.094 -0.527 1.00 80.81 90 PHE A O 1
ATOM 717 N N . GLY A 1 91 ? 10.302 3.979 -2.135 1.00 77.81 91 GLY A N 1
ATOM 718 C CA . GLY A 1 91 ? 10.778 2.913 -1.247 1.00 77.81 91 GLY A CA 1
ATOM 719 C C . GLY A 1 91 ? 11.683 3.424 -0.120 1.00 77.81 91 GLY A C 1
ATOM 720 O O . GLY A 1 91 ? 11.531 3.034 1.040 1.00 77.81 91 GLY A O 1
ATOM 721 N N . LEU A 1 92 ? 12.587 4.357 -0.430 1.00 79.69 92 LEU A N 1
ATOM 722 C CA . LEU A 1 92 ? 13.442 5.009 0.566 1.00 79.69 92 LEU A CA 1
ATOM 723 C C . LEU A 1 92 ? 12.642 5.871 1.543 1.00 79.69 92 LEU A C 1
ATOM 725 O O . LEU A 1 92 ? 12.938 5.867 2.732 1.00 79.69 92 LEU A O 1
ATOM 729 N N . THR A 1 93 ? 11.609 6.564 1.061 1.00 85.75 93 THR A N 1
ATOM 730 C CA . THR A 1 93 ? 10.713 7.356 1.913 1.00 85.75 93 THR A CA 1
ATOM 731 C C . THR A 1 93 ? 10.008 6.459 2.926 1.00 85.75 93 THR A C 1
ATOM 733 O O . THR A 1 93 ? 10.034 6.744 4.118 1.00 85.75 93 THR A O 1
ATOM 736 N N . VAL A 1 94 ? 9.442 5.332 2.481 1.00 85.69 94 VAL A N 1
ATOM 737 C CA . VAL A 1 94 ? 8.795 4.367 3.385 1.00 85.69 94 VAL A CA 1
ATOM 738 C C . VAL A 1 94 ? 9.800 3.802 4.392 1.00 85.69 94 VAL A C 1
ATOM 740 O O . VAL A 1 94 ? 9.510 3.744 5.585 1.00 85.69 94 VAL A O 1
ATOM 743 N N . THR A 1 95 ? 10.999 3.440 3.925 1.00 82.69 95 THR A N 1
ATOM 744 C CA . THR A 1 95 ? 12.074 2.910 4.779 1.00 82.69 95 THR A CA 1
ATOM 745 C C . THR A 1 95 ? 12.495 3.925 5.843 1.00 82.69 95 THR A C 1
ATOM 747 O O . THR A 1 95 ? 12.600 3.582 7.020 1.00 82.69 95 THR A O 1
ATOM 750 N N . GLY A 1 96 ? 12.682 5.189 5.455 1.00 83.75 96 GLY A N 1
ATOM 751 C CA . GLY A 1 96 ? 12.988 6.281 6.378 1.00 83.75 96 GLY A CA 1
ATOM 752 C C . GLY A 1 96 ? 11.862 6.540 7.379 1.00 83.75 96 GLY A C 1
ATOM 753 O O . GLY A 1 96 ? 12.128 6.937 8.509 1.00 83.75 96 GLY A O 1
ATOM 754 N N . SER A 1 97 ? 10.609 6.256 7.011 1.00 88.19 97 SER A N 1
ATOM 755 C CA . SER A 1 97 ? 9.452 6.416 7.894 1.00 88.19 97 SER A CA 1
ATOM 756 C C . SER A 1 97 ? 9.214 5.256 8.870 1.00 88.19 97 SER A C 1
ATOM 758 O O . SER A 1 97 ? 8.312 5.358 9.702 1.00 88.19 97 SER A O 1
ATOM 760 N N . LEU A 1 98 ? 10.001 4.173 8.832 1.00 85.94 98 LEU A N 1
ATOM 761 C CA . LEU A 1 98 ? 9.815 3.008 9.713 1.00 85.94 98 LEU A CA 1
ATOM 762 C C . LEU A 1 98 ? 9.770 3.337 11.220 1.00 85.94 98 LEU A C 1
ATOM 764 O O . LEU A 1 98 ? 8.925 2.754 11.906 1.00 85.94 98 LEU A O 1
ATOM 768 N N . PRO A 1 99 ? 10.601 4.249 11.768 1.00 85.19 99 PRO A N 1
ATOM 769 C CA . PRO A 1 99 ? 10.498 4.638 13.175 1.00 85.19 99 PRO A CA 1
ATOM 770 C C . PRO A 1 99 ? 9.133 5.254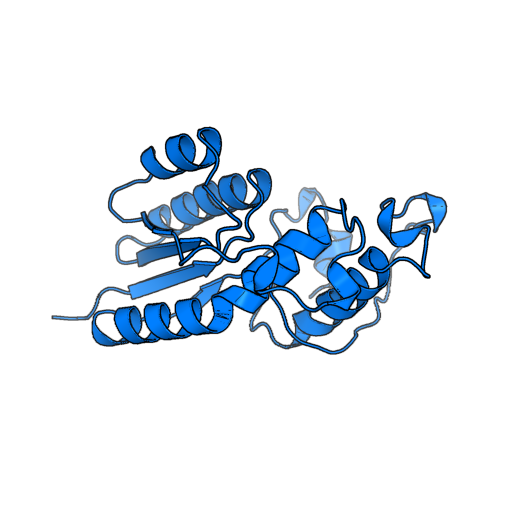 13.512 1.00 85.19 99 PRO A C 1
ATOM 772 O O . PRO A 1 99 ? 8.518 4.873 14.505 1.00 85.19 99 PRO A O 1
ATOM 775 N N . TYR A 1 100 ? 8.616 6.124 12.641 1.00 90.25 100 TYR A N 1
ATOM 776 C CA . TYR A 1 100 ? 7.320 6.782 12.827 1.00 90.25 100 TYR A CA 1
ATOM 777 C C . TYR A 1 100 ? 6.145 5.822 12.627 1.00 90.25 100 TYR A C 1
ATOM 779 O O . TYR A 1 100 ? 5.145 5.911 13.335 1.00 90.25 100 TYR A O 1
ATOM 787 N N . ILE A 1 101 ? 6.268 4.865 11.699 1.00 86.75 101 ILE A N 1
ATOM 788 C CA . ILE A 1 101 ? 5.292 3.778 11.541 1.00 86.75 101 ILE A CA 1
ATOM 789 C C . ILE A 1 101 ? 5.216 2.970 12.838 1.00 86.75 101 ILE A C 1
ATOM 791 O O . ILE A 1 101 ? 4.124 2.714 13.338 1.00 86.75 101 ILE A O 1
ATOM 795 N N . ARG A 1 102 ? 6.368 2.599 13.413 1.00 82.69 102 ARG A N 1
ATOM 796 C CA . ARG A 1 102 ? 6.434 1.847 14.674 1.00 82.69 102 ARG A CA 1
ATOM 797 C C . ARG A 1 102 ? 5.776 2.610 15.820 1.00 82.69 102 ARG A C 1
ATOM 799 O O . ARG A 1 102 ? 4.985 2.019 16.549 1.00 82.69 102 ARG A O 1
ATOM 806 N N . GLU A 1 103 ? 6.079 3.894 15.962 1.00 87.31 103 GLU A N 1
ATOM 807 C CA . GLU A 1 103 ? 5.487 4.754 16.990 1.00 87.31 103 GLU A CA 1
ATOM 808 C C . GLU A 1 103 ? 3.962 4.864 16.827 1.00 87.31 103 GLU A C 1
ATOM 810 O O . GLU A 1 103 ? 3.209 4.648 17.780 1.00 87.31 103 GLU A O 1
ATOM 815 N N . ALA A 1 104 ? 3.484 5.112 15.605 1.00 89.06 104 ALA A N 1
ATOM 816 C CA . ALA A 1 104 ? 2.056 5.193 15.314 1.00 89.06 104 ALA A CA 1
ATOM 817 C C . ALA A 1 104 ? 1.335 3.861 15.580 1.00 89.06 104 ALA A C 1
ATOM 819 O O . ALA A 1 104 ? 0.249 3.855 16.159 1.00 89.06 104 ALA A O 1
ATOM 820 N N . LEU A 1 105 ? 1.944 2.726 15.219 1.00 85.12 105 LEU A N 1
ATOM 821 C CA . LEU A 1 105 ? 1.416 1.394 15.524 1.00 85.12 105 LEU A CA 1
ATOM 822 C C . LEU A 1 105 ? 1.335 1.140 17.032 1.00 85.12 105 LEU A C 1
ATOM 824 O O . LEU A 1 105 ? 0.314 0.647 17.509 1.00 85.12 105 LEU A O 1
ATOM 828 N N . GLN A 1 106 ? 2.373 1.502 17.792 1.00 86.75 106 GLN A N 1
ATOM 829 C CA . GLN A 1 106 ? 2.370 1.385 19.253 1.00 86.75 106 GLN A CA 1
ATOM 830 C C . GLN A 1 106 ? 1.241 2.221 19.864 1.00 86.75 106 GLN A C 1
ATOM 832 O O . GLN A 1 106 ? 0.447 1.698 20.651 1.00 86.75 106 GLN A O 1
ATOM 837 N N . SER A 1 107 ? 1.099 3.474 19.428 1.00 91.19 107 SER A N 1
ATOM 838 C CA . SER A 1 107 ? 0.013 4.364 19.850 1.00 91.19 107 SER A CA 1
ATOM 839 C C . SER A 1 107 ? -1.372 3.776 19.542 1.00 91.19 107 SER A C 1
ATOM 841 O O . SER A 1 107 ? -2.211 3.655 20.439 1.00 91.19 107 SER A O 1
ATOM 843 N N . LEU A 1 108 ? -1.601 3.299 18.314 1.00 88.50 108 LEU A N 1
ATOM 844 C CA . LEU A 1 108 ? -2.874 2.688 17.910 1.00 88.50 108 LEU A CA 1
ATOM 845 C C . LEU A 1 108 ? -3.175 1.397 18.682 1.00 88.50 108 LEU A C 1
ATOM 847 O O . LEU A 1 108 ? -4.307 1.192 19.115 1.00 88.50 108 LEU A O 1
ATOM 851 N N . SER A 1 109 ? -2.171 0.550 18.913 1.00 87.19 109 SER A N 1
ATOM 852 C CA . SER A 1 109 ? -2.336 -0.708 19.657 1.00 87.19 109 SER A CA 1
ATOM 853 C C . SER A 1 109 ? -2.682 -0.499 21.138 1.00 87.19 109 SER A C 1
ATOM 855 O O . SER A 1 109 ? -3.330 -1.343 21.760 1.00 87.19 109 SER A O 1
ATOM 857 N N . SER A 1 110 ? -2.307 0.650 21.713 1.00 89.19 110 SER A N 1
ATOM 858 C CA . SER A 1 110 ? -2.664 0.993 23.093 1.00 89.19 110 SER A CA 1
ATOM 859 C C . SER A 1 110 ? -4.171 1.249 23.254 1.00 89.19 110 SER A C 1
ATOM 861 O O . SER A 1 110 ? -4.781 0.798 24.231 1.00 89.19 110 SER A O 1
ATOM 863 N N . SER A 1 111 ? -4.802 1.883 22.260 1.00 86.62 111 SER A N 1
ATOM 864 C CA . SER A 1 111 ? -6.206 2.319 22.297 1.00 86.62 111 SER A CA 1
ATOM 865 C C . SER A 1 111 ? -7.173 1.376 21.574 1.00 86.62 111 SER A C 1
ATOM 867 O O . SER A 1 111 ? -8.348 1.321 21.931 1.00 86.62 111 SER A O 1
ATOM 869 N N . SER A 1 112 ? -6.687 0.589 20.612 1.00 88.50 112 SER A N 1
ATOM 870 C CA . SER A 1 112 ? -7.509 -0.213 19.695 1.00 88.50 112 SER A CA 1
ATOM 871 C C . SER A 1 112 ? -6.963 -1.633 19.531 1.00 88.50 112 SER A C 1
ATOM 873 O O . SER A 1 112 ? -5.798 -1.907 19.822 1.00 88.50 112 SER A O 1
ATOM 875 N N . ARG A 1 113 ? -7.793 -2.562 19.046 1.00 90.38 113 ARG A N 1
ATOM 876 C CA . ARG A 1 113 ? -7.345 -3.911 18.677 1.00 90.38 113 ARG A CA 1
ATOM 877 C C . ARG A 1 113 ? -6.879 -3.895 17.222 1.00 90.38 113 ARG A C 1
ATOM 879 O O . ARG A 1 113 ? -7.681 -4.088 16.314 1.00 90.38 113 ARG A O 1
ATOM 886 N N . VAL A 1 114 ? -5.588 -3.659 16.999 1.00 89.00 114 VAL A N 1
ATOM 887 C CA . VAL A 1 114 ? -4.994 -3.741 15.655 1.00 89.00 114 VAL A CA 1
ATOM 888 C C . VAL A 1 114 ? -4.924 -5.210 15.231 1.00 89.00 114 VAL A C 1
ATOM 890 O O . VAL A 1 114 ? -4.259 -6.004 15.892 1.00 89.00 114 VAL A O 1
ATOM 893 N N . VAL A 1 115 ? -5.637 -5.577 14.164 1.00 90.75 115 VAL A N 1
ATOM 894 C CA . VAL A 1 115 ? -5.763 -6.976 13.703 1.00 90.75 115 VAL A CA 1
ATOM 895 C C . VAL A 1 115 ? -5.000 -7.276 12.422 1.00 90.75 115 VAL A C 1
ATOM 897 O O . VAL A 1 115 ? -4.695 -8.434 12.168 1.00 90.75 115 VAL A O 1
ATOM 900 N N . ALA A 1 116 ? -4.691 -6.257 11.622 1.00 88.50 116 ALA A N 1
ATOM 901 C CA . ALA A 1 116 ? -3.895 -6.418 10.415 1.00 88.50 116 ALA A CA 1
ATOM 902 C C . ALA A 1 116 ? -3.170 -5.120 10.056 1.00 88.50 116 ALA A C 1
ATOM 904 O O . ALA A 1 116 ? -3.641 -4.016 10.358 1.00 88.50 116 ALA A O 1
ATOM 905 N N . MET A 1 117 ? -2.049 -5.279 9.359 1.00 86.44 117 MET A N 1
ATOM 906 C CA . MET A 1 117 ? -1.353 -4.202 8.673 1.00 86.44 117 MET A CA 1
ATOM 907 C C . MET A 1 117 ? -1.285 -4.537 7.183 1.00 86.44 117 MET A C 1
ATOM 909 O O . MET A 1 117 ? -0.815 -5.607 6.813 1.00 86.44 117 MET A O 1
ATOM 913 N N . VAL A 1 118 ? -1.752 -3.627 6.333 1.00 87.00 118 VAL A N 1
ATOM 914 C CA . VAL A 1 118 ? -1.707 -3.764 4.874 1.00 87.00 118 VAL A CA 1
ATOM 915 C C . VAL A 1 118 ? -0.661 -2.805 4.332 1.00 87.00 118 VAL A C 1
ATOM 917 O O . VAL A 1 118 ? -0.665 -1.615 4.644 1.00 87.00 118 VAL A O 1
ATOM 920 N N . VAL A 1 119 ? 0.247 -3.320 3.519 1.00 82.62 119 VAL A N 1
ATOM 921 C CA . VAL A 1 119 ? 1.374 -2.567 2.967 1.00 82.62 119 VAL A CA 1
ATOM 922 C C . VAL A 1 119 ? 1.491 -2.886 1.477 1.00 82.62 119 VAL A C 1
ATOM 924 O O . VAL A 1 119 ? 1.104 -3.975 1.052 1.00 82.62 119 VAL A O 1
ATOM 927 N N . ASP A 1 120 ? 1.966 -1.947 0.658 1.00 80.62 120 ASP A N 1
ATOM 928 C CA . ASP A 1 120 ? 2.111 -2.184 -0.785 1.00 80.62 120 ASP A CA 1
ATOM 929 C C . ASP A 1 120 ? 3.499 -2.717 -1.181 1.00 80.62 120 ASP A C 1
ATOM 931 O O . ASP A 1 120 ? 4.448 -2.740 -0.395 1.00 80.62 120 ASP A O 1
ATOM 935 N N . GLN A 1 121 ? 3.635 -3.133 -2.441 1.00 65.38 121 GLN A N 1
ATOM 936 C CA . GLN A 1 121 ? 4.848 -3.747 -2.988 1.00 65.38 121 GLN A CA 1
ATOM 937 C C . GLN A 1 121 ? 6.133 -2.904 -2.902 1.00 65.38 121 GLN A C 1
ATOM 939 O O . GLN A 1 121 ? 7.190 -3.429 -3.217 1.00 65.38 121 GLN A O 1
ATOM 944 N N . PHE A 1 122 ? 6.091 -1.624 -2.526 1.00 60.41 122 PHE A N 1
ATOM 945 C CA . PHE A 1 122 ? 7.274 -0.768 -2.364 1.00 60.41 122 PHE A CA 1
ATOM 946 C C . PHE A 1 122 ? 7.773 -0.686 -0.910 1.00 60.41 122 PHE A C 1
ATOM 948 O O . PHE A 1 122 ? 8.691 0.083 -0.629 1.00 60.41 122 PHE A O 1
ATOM 955 N N . SER A 1 123 ? 7.196 -1.466 0.014 1.00 52.88 123 SER A N 1
ATOM 956 C CA . SER A 1 123 ? 7.358 -1.274 1.467 1.00 52.88 123 SER A CA 1
ATOM 957 C C . SER A 1 123 ? 7.879 -2.479 2.279 1.00 52.88 123 SER A C 1
ATOM 959 O O . SER A 1 123 ? 7.869 -2.434 3.506 1.00 52.88 123 SER A O 1
ATOM 961 N N . ASN A 1 124 ? 8.417 -3.528 1.641 1.00 46.38 124 ASN A N 1
ATOM 962 C CA . ASN A 1 124 ? 8.829 -4.774 2.327 1.00 46.38 124 ASN A CA 1
ATOM 963 C C . ASN A 1 124 ? 10.377 -4.975 2.452 1.00 46.38 124 ASN A C 1
ATOM 965 O O . ASN A 1 124 ? 11.087 -4.486 1.568 1.00 46.38 124 ASN A O 1
ATOM 969 N N . PRO A 1 125 ? 10.930 -5.738 3.460 1.00 36.53 125 PRO A N 1
ATOM 970 C CA . PRO A 1 125 ? 12.308 -6.389 3.575 1.00 36.53 125 PRO A CA 1
ATOM 971 C C . PRO A 1 125 ? 12.460 -7.972 3.305 1.00 36.53 125 PRO A C 1
ATOM 973 O O . PRO A 1 125 ? 11.471 -8.668 3.394 1.00 36.53 125 PRO A O 1
ATOM 976 N N . THR A 1 126 ? 13.670 -8.513 2.949 1.00 35.53 126 THR A N 1
ATOM 977 C CA . THR A 1 126 ? 14.260 -9.521 1.929 1.00 35.53 126 THR A CA 1
ATOM 978 C C . THR A 1 126 ? 13.914 -11.067 1.740 1.00 35.53 126 THR A C 1
ATOM 980 O O . THR A 1 126 ? 13.547 -11.697 2.711 1.00 35.53 126 THR A O 1
ATOM 983 N N . GLN A 1 127 ? 14.273 -11.664 0.540 1.00 41.94 127 GLN A N 1
ATOM 984 C CA . GLN A 1 127 ? 14.398 -13.088 -0.092 1.00 41.94 127 GLN A CA 1
ATOM 985 C C . GLN A 1 127 ? 13.402 -13.959 -1.063 1.00 41.94 127 GLN A C 1
ATOM 987 O O . GLN A 1 127 ? 12.224 -14.172 -0.801 1.00 41.94 127 GLN A O 1
ATOM 992 N N . PRO A 1 128 ? 13.876 -14.573 -2.210 1.00 40.88 128 PRO A N 1
ATOM 993 C CA . PRO A 1 128 ? 13.133 -14.917 -3.490 1.00 40.88 128 PRO A CA 1
ATOM 994 C C . PRO A 1 128 ? 12.235 -16.167 -3.607 1.00 40.88 128 PRO A C 1
ATOM 996 O O . PRO A 1 128 ? 12.412 -17.124 -2.870 1.00 40.88 128 PRO A O 1
ATOM 999 N N . ILE A 1 129 ? 11.374 -16.175 -4.652 1.00 37.03 129 ILE A N 1
ATOM 1000 C CA . ILE A 1 129 ? 10.525 -17.295 -5.129 1.00 37.03 129 ILE A CA 1
ATOM 1001 C C . ILE A 1 129 ? 10.560 -17.409 -6.676 1.00 37.03 129 ILE A C 1
ATOM 1003 O O . ILE A 1 129 ? 10.710 -16.401 -7.372 1.00 37.03 129 ILE A O 1
ATOM 1007 N N . GLU A 1 130 ? 10.405 -18.636 -7.189 1.00 36.28 130 GLU A N 1
ATOM 1008 C CA . GLU A 1 130 ? 10.273 -19.033 -8.604 1.00 36.28 130 GLU A CA 1
ATOM 1009 C C . GLU A 1 130 ? 8.804 -19.350 -8.967 1.00 36.28 130 GLU A C 1
ATOM 1011 O O . GLU A 1 130 ? 8.042 -19.777 -8.104 1.00 36.28 130 GLU A O 1
ATOM 1016 N N . ILE A 1 131 ? 8.396 -19.155 -10.231 1.00 46.78 131 ILE A N 1
ATOM 1017 C CA . ILE A 1 131 ? 6.999 -19.318 -10.692 1.00 46.78 131 ILE A CA 1
ATOM 1018 C C . ILE A 1 131 ? 6.884 -20.507 -11.670 1.00 46.78 131 ILE A C 1
ATOM 1020 O O . ILE A 1 131 ? 7.435 -20.417 -12.772 1.00 46.78 131 ILE A O 1
ATOM 1024 N N . PRO A 1 132 ? 6.152 -21.583 -11.321 1.00 43.31 132 PRO A N 1
ATOM 1025 C CA . PRO A 1 132 ? 5.771 -22.658 -12.246 1.00 43.31 132 PRO A CA 1
ATOM 1026 C C . PRO A 1 132 ? 4.528 -22.322 -13.106 1.00 43.31 132 PRO A C 1
ATOM 1028 O O . PRO A 1 132 ? 3.678 -21.532 -12.707 1.00 43.31 132 PRO A O 1
ATOM 1031 N N . ASP A 1 133 ? 4.410 -22.968 -14.274 1.00 52.91 133 ASP A N 1
ATOM 1032 C CA . ASP A 1 133 ? 3.178 -23.134 -15.079 1.00 52.91 133 ASP A CA 1
ATOM 1033 C C . ASP A 1 133 ? 2.519 -21.905 -15.754 1.00 52.91 133 ASP A C 1
ATOM 1035 O O . ASP A 1 133 ? 1.295 -21.815 -15.880 1.00 52.91 133 ASP A O 1
ATOM 1039 N N . CYS A 1 134 ? 3.313 -20.989 -16.322 1.00 52.38 134 CYS A N 1
ATOM 1040 C CA . CYS A 1 134 ? 2.787 -19.949 -17.221 1.00 52.38 134 CYS A CA 1
ATOM 1041 C C . CYS A 1 134 ? 2.654 -20.460 -18.677 1.00 52.38 134 CYS A C 1
ATOM 1043 O O . CYS A 1 134 ? 3.653 -20.745 -19.336 1.00 52.38 134 CYS A O 1
ATOM 1045 N N . SER A 1 135 ? 1.425 -20.561 -19.203 1.00 53.00 135 SER A N 1
ATOM 1046 C CA . SER A 1 135 ? 1.124 -21.122 -20.539 1.00 53.00 135 SER A CA 1
ATOM 1047 C C . SER A 1 135 ? 1.324 -20.153 -21.716 1.00 53.00 135 SER A C 1
ATOM 1049 O O . SER A 1 135 ? 1.313 -20.578 -22.873 1.00 53.00 135 SER A O 1
ATOM 1051 N N . VAL A 1 136 ? 1.554 -18.863 -21.441 1.00 57.91 136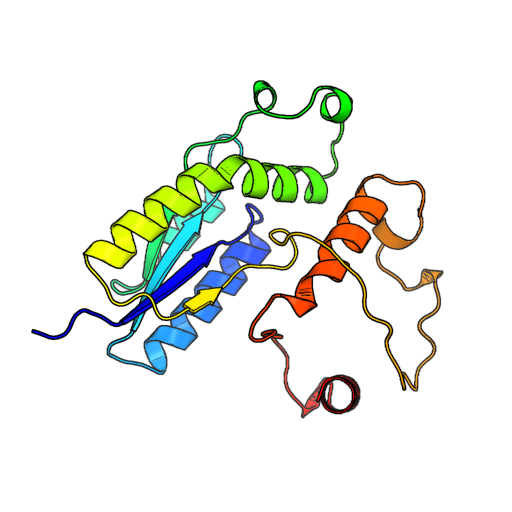 VAL A N 1
ATOM 1052 C CA . VAL A 1 136 ? 1.947 -17.860 -22.442 1.00 57.91 136 VAL A CA 1
ATOM 1053 C C . VAL A 1 136 ? 3.367 -17.393 -22.122 1.00 57.91 136 VAL A C 1
ATOM 1055 O O . VAL A 1 136 ? 3.576 -16.778 -21.077 1.00 57.91 136 VAL A O 1
ATOM 1058 N N . PRO A 1 137 ? 4.357 -17.641 -22.998 1.00 58.12 137 PRO A N 1
ATOM 1059 C CA . PRO A 1 137 ? 5.718 -17.183 -22.759 1.00 58.12 137 PRO A CA 1
ATOM 1060 C C . PRO A 1 137 ? 5.772 -15.653 -22.692 1.00 58.12 137 PRO A C 1
ATOM 1062 O O . PRO A 1 137 ? 5.613 -14.973 -23.709 1.00 58.12 137 PRO A O 1
ATOM 1065 N N . ILE A 1 138 ? 6.031 -15.104 -21.503 1.00 58.72 138 ILE A N 1
ATOM 1066 C CA . ILE A 1 138 ? 6.309 -13.676 -21.330 1.00 58.72 138 ILE A CA 1
ATOM 1067 C C . ILE A 1 138 ? 7.703 -13.417 -21.897 1.00 58.72 138 ILE A C 1
ATOM 1069 O O . ILE A 1 138 ? 8.707 -13.899 -21.366 1.00 58.72 138 ILE A O 1
ATOM 1073 N N . ARG A 1 139 ? 7.795 -12.672 -23.003 1.00 65.00 139 ARG A N 1
ATOM 1074 C CA . ARG A 1 139 ? 9.099 -12.340 -23.587 1.00 65.00 139 ARG A CA 1
ATOM 1075 C C . ARG A 1 139 ? 9.751 -11.266 -22.730 1.00 65.00 139 ARG A C 1
ATOM 1077 O O . ARG A 1 139 ? 9.083 -10.342 -22.280 1.00 65.00 139 ARG A O 1
ATOM 1084 N N . GLY A 1 140 ? 11.074 -11.327 -22.581 1.00 58.06 140 GLY A N 1
ATOM 1085 C CA . GLY A 1 140 ? 11.820 -10.338 -21.794 1.00 58.06 140 GLY A CA 1
ATOM 1086 C C . GLY A 1 140 ? 11.498 -8.893 -22.190 1.00 58.06 140 GLY A C 1
ATOM 1087 O O . GLY A 1 140 ? 11.280 -8.065 -21.320 1.00 58.06 140 GLY A O 1
ATOM 1088 N N . ARG A 1 141 ? 11.342 -8.617 -23.491 1.00 69.81 141 ARG A N 1
ATOM 1089 C CA . ARG A 1 141 ? 10.972 -7.297 -24.039 1.00 69.81 141 ARG A CA 1
ATOM 1090 C C . ARG A 1 141 ? 9.571 -6.793 -23.654 1.00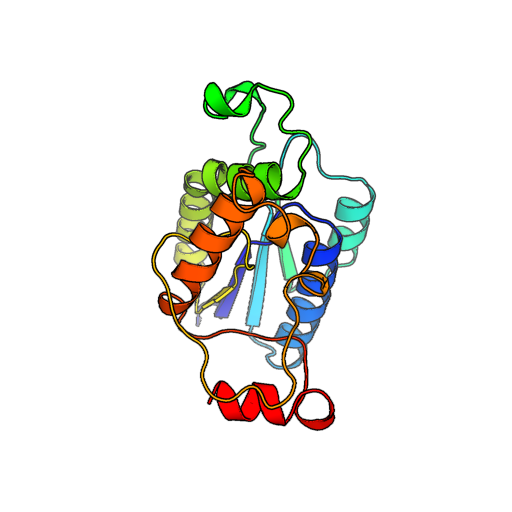 69.81 141 ARG A C 1
ATOM 1092 O O . ARG A 1 141 ? 9.321 -5.599 -23.763 1.00 69.81 141 ARG A O 1
ATOM 1099 N N . ASP A 1 142 ? 8.680 -7.693 -23.244 1.00 65.31 142 ASP A N 1
ATOM 1100 C CA . ASP A 1 142 ? 7.305 -7.376 -22.846 1.00 65.31 142 ASP A CA 1
ATOM 1101 C C . ASP A 1 142 ? 7.223 -7.075 -21.332 1.00 65.31 142 ASP A C 1
ATOM 1103 O O . ASP A 1 142 ? 6.200 -6.601 -20.841 1.00 65.31 142 ASP A O 1
ATOM 1107 N N . LEU A 1 143 ? 8.311 -7.306 -20.580 1.00 68.31 143 LEU A N 1
ATOM 1108 C CA . LEU A 1 143 ? 8.405 -6.920 -19.174 1.00 68.31 143 LEU A CA 1
ATOM 1109 C C . LEU A 1 143 ? 8.417 -5.388 -19.018 1.00 68.31 143 LEU A C 1
ATOM 1111 O O . LEU A 1 143 ? 8.916 -4.671 -19.894 1.00 68.31 143 LEU A O 1
ATOM 1115 N N . PRO A 1 144 ? 7.948 -4.852 -17.875 1.00 70.19 144 PRO A N 1
ATOM 1116 C CA . PRO A 1 144 ? 8.005 -3.416 -17.617 1.00 70.19 144 PRO A CA 1
ATOM 1117 C C . PRO A 1 144 ? 9.417 -2.835 -17.805 1.00 70.19 144 PRO A C 1
ATOM 1119 O O . PRO A 1 144 ? 10.420 -3.500 -17.555 1.00 70.19 144 PRO A O 1
ATOM 1122 N N . LYS A 1 145 ? 9.515 -1.562 -18.209 1.00 71.75 145 LYS A N 1
ATOM 1123 C CA . LYS A 1 145 ? 10.800 -0.892 -18.510 1.00 71.75 145 LYS A CA 1
ATOM 1124 C C . LYS A 1 145 ? 11.904 -1.101 -17.455 1.00 71.75 145 LYS A C 1
ATOM 1126 O O . LYS A 1 145 ? 13.039 -1.327 -17.866 1.00 71.75 145 LYS A O 1
ATOM 1131 N N . PRO A 1 146 ? 11.622 -1.088 -16.134 1.00 69.38 146 PRO A N 1
ATOM 1132 C CA . PRO A 1 146 ? 12.644 -1.367 -15.124 1.00 69.38 146 PRO A CA 1
ATOM 1133 C C . PRO A 1 146 ? 13.311 -2.745 -15.239 1.00 69.38 146 PRO A C 1
ATOM 1135 O O . PRO A 1 146 ? 14.438 -2.903 -14.791 1.00 69.38 146 PRO A O 1
ATOM 1138 N N . PHE A 1 147 ? 12.654 -3.733 -15.847 1.00 71.81 147 PHE A N 1
ATOM 1139 C CA . PHE A 1 147 ? 13.200 -5.080 -16.050 1.00 71.81 147 PHE A CA 1
ATOM 1140 C C . PHE A 1 147 ? 14.103 -5.209 -17.272 1.00 71.81 147 PHE A C 1
ATOM 1142 O O . PHE A 1 147 ? 14.791 -6.218 -17.409 1.00 71.81 147 PHE A O 1
ATOM 1149 N N . GLN A 1 148 ? 14.123 -4.192 -18.137 1.00 76.50 148 GLN A N 1
ATOM 1150 C CA . GLN A 1 148 ? 14.939 -4.192 -19.352 1.00 76.50 148 GLN A CA 1
ATOM 1151 C C . GLN A 1 148 ? 16.417 -3.890 -19.063 1.00 76.50 148 GLN A C 1
ATOM 1153 O O . GLN A 1 148 ? 17.280 -4.266 -19.849 1.00 76.50 148 GLN A O 1
ATOM 1158 N N . ASP A 1 149 ? 16.724 -3.257 -17.924 1.00 77.25 149 ASP A N 1
ATOM 1159 C CA . ASP A 1 149 ? 18.092 -2.989 -17.476 1.00 77.25 149 ASP A CA 1
ATOM 1160 C C . ASP A 1 149 ? 18.337 -3.585 -16.084 1.00 77.25 149 ASP A C 1
ATOM 1162 O O . ASP A 1 149 ? 18.026 -2.987 -15.049 1.00 77.25 149 ASP A O 1
ATOM 1166 N N . ARG A 1 150 ? 18.966 -4.765 -16.074 1.00 79.00 150 ARG A N 1
ATOM 1167 C CA . ARG A 1 150 ? 19.321 -5.504 -14.853 1.00 79.00 150 ARG A CA 1
ATOM 1168 C C . ARG A 1 150 ? 20.424 -4.838 -14.028 1.00 79.00 150 ARG A C 1
ATOM 1170 O O . ARG A 1 150 ? 20.622 -5.198 -12.867 1.00 79.00 150 ARG A O 1
ATOM 1177 N N . THR A 1 151 ? 21.172 -3.908 -14.617 1.00 77.69 151 THR A N 1
ATOM 1178 C CA . THR A 1 151 ? 22.221 -3.160 -13.913 1.00 77.69 151 THR A CA 1
ATOM 1179 C C . THR A 1 151 ? 21.645 -1.973 -13.149 1.00 77.69 151 THR A C 1
ATOM 1181 O O . THR A 1 151 ? 22.257 -1.521 -12.173 1.00 77.69 151 THR A O 1
ATOM 1184 N N . SER A 1 152 ? 20.443 -1.528 -13.537 1.00 77.00 152 SER A N 1
ATOM 1185 C CA . SER A 1 152 ? 19.787 -0.372 -12.948 1.00 77.00 152 SER A CA 1
ATOM 1186 C C . SER A 1 152 ? 19.520 -0.555 -11.446 1.00 77.00 152 SER A C 1
ATOM 1188 O O . SER A 1 152 ? 19.123 -1.635 -10.988 1.00 77.00 152 SER A O 1
ATOM 1190 N N . PRO A 1 153 ? 19.659 0.519 -10.650 1.00 77.19 153 PRO A N 1
ATOM 1191 C CA . PRO A 1 153 ? 19.252 0.509 -9.248 1.00 77.19 153 PRO A CA 1
ATOM 1192 C C . PRO A 1 153 ? 17.763 0.178 -9.054 1.00 77.19 153 PRO A C 1
ATOM 1194 O O . PRO A 1 153 ? 17.392 -0.412 -8.045 1.00 77.19 153 PRO A O 1
ATOM 1197 N N . VAL A 1 154 ? 16.910 0.506 -10.032 1.00 77.75 154 VAL A N 1
ATOM 1198 C CA . VAL A 1 154 ? 15.460 0.250 -9.980 1.00 77.75 154 VAL A CA 1
ATOM 1199 C C . VAL A 1 154 ? 15.166 -1.241 -10.085 1.00 77.75 154 VAL A C 1
ATOM 1201 O O . VAL A 1 154 ? 14.357 -1.762 -9.321 1.00 77.75 154 VAL A O 1
ATOM 1204 N N . TYR A 1 155 ? 15.844 -1.939 -10.999 1.00 78.25 155 TYR A N 1
ATOM 1205 C CA . TYR A 1 155 ? 15.736 -3.388 -11.125 1.00 78.25 155 TYR A CA 1
ATOM 1206 C C . TYR A 1 155 ? 16.170 -4.090 -9.840 1.00 78.25 155 TYR A C 1
ATOM 1208 O O . TYR A 1 155 ? 15.456 -4.954 -9.333 1.00 78.25 155 TYR A O 1
ATOM 1216 N N . LYS A 1 156 ? 17.324 -3.689 -9.289 1.00 81.50 156 LYS A N 1
ATOM 1217 C CA . LYS A 1 156 ? 17.845 -4.241 -8.031 1.00 81.50 156 LYS A CA 1
ATOM 1218 C C . LYS A 1 156 ? 16.852 -4.035 -6.891 1.00 81.50 156 LYS A C 1
ATOM 1220 O O . LYS A 1 156 ? 16.501 -5.007 -6.232 1.00 81.50 156 LYS A O 1
ATOM 1225 N N . PHE A 1 157 ? 16.317 -2.821 -6.751 1.00 78.56 157 PHE A N 1
ATOM 1226 C CA . PHE A 1 157 ? 15.274 -2.507 -5.776 1.00 78.56 157 PHE A CA 1
ATOM 1227 C C . PHE A 1 157 ? 14.018 -3.378 -5.957 1.00 78.56 157 PHE A C 1
ATOM 1229 O O . PHE A 1 157 ? 13.465 -3.880 -4.977 1.00 78.56 157 PHE A O 1
ATOM 1236 N N . PHE A 1 158 ? 13.564 -3.598 -7.196 1.00 76.19 158 PHE A N 1
ATOM 1237 C CA . PHE A 1 158 ? 12.390 -4.431 -7.468 1.00 76.19 158 PHE A CA 1
ATOM 1238 C C . PHE A 1 158 ? 12.629 -5.903 -7.113 1.00 76.19 158 PHE A C 1
ATOM 1240 O O . PHE A 1 158 ? 11.794 -6.526 -6.454 1.00 76.19 158 PHE A O 1
ATOM 1247 N N . VAL A 1 159 ? 13.769 -6.466 -7.527 1.00 76.06 159 VAL A N 1
ATOM 1248 C CA . VAL A 1 159 ? 14.147 -7.849 -7.199 1.00 76.06 159 VAL A CA 1
ATOM 1249 C C . VAL A 1 159 ? 14.265 -8.002 -5.695 1.00 76.06 159 VAL A C 1
ATOM 1251 O O . VAL A 1 159 ? 13.682 -8.920 -5.128 1.00 76.06 159 VAL A O 1
ATOM 1254 N N . GLU A 1 160 ? 14.974 -7.088 -5.038 1.00 77.56 160 GLU A N 1
ATOM 1255 C CA . GLU A 1 160 ? 15.057 -7.061 -3.587 1.00 77.56 160 GLU A CA 1
ATOM 1256 C C . GLU A 1 160 ? 13.675 -6.993 -2.969 1.00 77.56 160 GLU A C 1
ATOM 1258 O O . GLU A 1 160 ? 13.466 -7.701 -1.998 1.00 77.56 160 GLU A O 1
ATOM 1263 N N . THR A 1 161 ? 12.728 -6.231 -3.522 1.00 74.50 161 THR A N 1
ATOM 1264 C CA . THR A 1 161 ? 11.402 -6.104 -2.913 1.00 74.50 161 THR A CA 1
ATOM 1265 C C . THR A 1 161 ? 10.463 -7.290 -3.149 1.00 74.50 161 THR A C 1
ATOM 1267 O O . THR A 1 161 ? 9.749 -7.704 -2.243 1.00 74.50 161 THR A O 1
ATOM 1270 N N . SER A 1 162 ? 10.514 -7.919 -4.321 1.00 74.06 162 SER A N 1
ATOM 1271 C CA . SER A 1 162 ? 9.676 -9.090 -4.664 1.00 74.06 162 SER A CA 1
ATOM 1272 C C . SER A 1 162 ? 10.023 -10.324 -3.850 1.00 74.06 162 SER A C 1
ATOM 1274 O O . SER A 1 162 ? 9.176 -11.120 -3.462 1.00 74.06 162 SER A O 1
ATOM 1276 N N . ARG A 1 163 ? 11.302 -10.423 -3.515 1.00 72.19 163 ARG A N 1
ATOM 1277 C CA . ARG A 1 163 ? 11.891 -11.361 -2.577 1.00 72.19 163 ARG A CA 1
ATOM 1278 C C . ARG A 1 163 ? 11.258 -11.294 -1.165 1.00 72.19 163 ARG A C 1
ATOM 1280 O O . ARG A 1 163 ? 11.789 -11.797 -0.215 1.00 72.19 163 ARG A O 1
ATOM 1287 N N . LYS A 1 164 ? 10.176 -10.590 -0.909 1.00 71.56 164 LYS A N 1
ATOM 1288 C CA . LYS A 1 164 ? 9.772 -10.262 0.474 1.00 71.56 164 LYS A CA 1
ATOM 1289 C C . LYS A 1 164 ? 8.337 -10.605 0.753 1.00 71.56 164 LYS A C 1
ATOM 1291 O O . LYS A 1 164 ? 7.875 -10.569 1.884 1.00 71.56 164 LYS A O 1
ATOM 1296 N N . LEU A 1 165 ? 7.653 -10.973 -0.317 1.00 74.06 165 LEU A N 1
ATOM 1297 C CA . LEU A 1 165 ? 6.265 -11.354 -0.313 1.00 74.06 165 LEU A CA 1
ATOM 1298 C C . LEU A 1 165 ? 6.027 -12.597 0.554 1.00 74.06 165 LEU A C 1
ATOM 1300 O O . LEU A 1 165 ? 4.941 -12.727 1.096 1.00 74.06 165 LEU A O 1
ATOM 1304 N N . HIS A 1 166 ? 7.045 -13.441 0.772 1.00 77.62 166 HIS A N 1
ATOM 1305 C CA . HIS A 1 166 ? 6.946 -14.617 1.643 1.00 77.62 166 HIS A CA 1
ATOM 1306 C C . HIS A 1 166 ? 6.767 -14.286 3.137 1.00 77.62 166 HIS A C 1
ATOM 1308 O O . HIS A 1 166 ? 6.392 -15.165 3.903 1.00 77.62 166 HIS A O 1
ATOM 1314 N N . VAL A 1 167 ? 7.062 -13.051 3.564 1.00 78.06 167 VAL A N 1
ATOM 1315 C CA . VAL A 1 167 ? 6.879 -12.608 4.960 1.00 78.06 167 VAL A CA 1
ATOM 1316 C C . VAL A 1 167 ? 5.424 -12.205 5.231 1.00 78.06 167 VAL A C 1
ATOM 1318 O O . VAL A 1 167 ? 5.017 -12.117 6.385 1.00 78.06 167 VAL A O 1
ATOM 1321 N N . ALA A 1 168 ? 4.635 -11.935 4.188 1.00 81.88 168 ALA A N 1
ATOM 1322 C CA . ALA A 1 168 ? 3.243 -11.544 4.346 1.00 81.88 168 ALA A CA 1
ATOM 1323 C C . ALA A 1 168 ? 2.364 -12.757 4.687 1.00 81.88 168 ALA A C 1
ATOM 1325 O O . ALA A 1 168 ? 2.475 -13.800 4.047 1.00 81.88 168 ALA A O 1
ATOM 1326 N N . ASP A 1 169 ? 1.420 -12.583 5.618 1.00 85.88 169 ASP A N 1
ATOM 1327 C CA . ASP A 1 169 ? 0.394 -13.595 5.925 1.00 85.88 169 ASP A CA 1
ATOM 1328 C C . ASP A 1 169 ? -0.553 -13.854 4.736 1.00 85.88 169 ASP A C 1
ATOM 1330 O O . ASP A 1 169 ? -1.231 -14.878 4.667 1.00 85.88 169 ASP A O 1
ATOM 1334 N N . GLY A 1 170 ? -0.616 -12.914 3.790 1.00 85.69 170 GLY A N 1
ATOM 1335 C CA . GLY A 1 170 ? -1.381 -13.038 2.559 1.00 85.69 170 GLY A CA 1
ATOM 1336 C C . GLY A 1 170 ? -1.087 -11.904 1.581 1.00 85.69 170 GLY A C 1
ATOM 1337 O O . GLY A 1 170 ? -0.642 -10.821 1.965 1.00 85.69 170 GLY A O 1
ATOM 1338 N N . ILE A 1 171 ? -1.357 -12.152 0.299 1.00 85.50 171 ILE A N 1
ATOM 1339 C CA . ILE A 1 171 ? -1.198 -11.169 -0.777 1.00 85.50 171 ILE A CA 1
ATOM 1340 C C . ILE A 1 171 ? -2.582 -10.832 -1.323 1.00 85.50 171 ILE A C 1
ATOM 1342 O O . ILE A 1 171 ? -3.284 -11.692 -1.851 1.00 85.50 171 ILE A O 1
ATOM 1346 N N . LEU A 1 172 ? -2.968 -9.563 -1.206 1.00 85.81 172 LEU A N 1
ATOM 1347 C CA . LEU A 1 172 ? -4.191 -9.052 -1.813 1.00 85.81 172 LEU A CA 1
ATOM 1348 C C . LEU A 1 172 ? -3.887 -8.581 -3.234 1.00 85.81 172 LEU A C 1
ATOM 1350 O O . LEU A 1 172 ? -3.050 -7.703 -3.440 1.00 85.81 172 LEU A O 1
ATOM 1354 N N . VAL A 1 173 ? -4.592 -9.148 -4.209 1.00 83.88 173 VAL A N 1
ATOM 1355 C CA . VAL A 1 173 ? -4.496 -8.761 -5.620 1.00 83.88 173 VAL A CA 1
ATOM 1356 C C . VAL A 1 173 ? -5.831 -8.161 -6.036 1.00 83.88 173 VAL A C 1
ATOM 1358 O O . VAL A 1 173 ? -6.870 -8.801 -5.889 1.00 83.88 173 VAL A O 1
ATOM 1361 N N . ASN A 1 174 ? -5.815 -6.928 -6.548 1.00 85.56 174 ASN A N 1
ATOM 1362 C CA . ASN A 1 174 ? -7.013 -6.272 -7.076 1.00 85.56 174 ASN A CA 1
ATOM 1363 C C . ASN A 1 174 ? -7.354 -6.827 -8.470 1.00 85.56 174 ASN A C 1
ATOM 1365 O O . ASN A 1 174 ? -7.096 -6.189 -9.489 1.00 85.56 174 ASN A O 1
ATOM 1369 N N . SER A 1 175 ? -7.867 -8.053 -8.487 1.00 86.56 175 SER A N 1
ATOM 1370 C CA . SER A 1 175 ? -8.273 -8.809 -9.668 1.00 86.56 175 SER A CA 1
ATOM 1371 C C . SER A 1 175 ? -9.405 -9.772 -9.296 1.00 86.56 175 SER A C 1
ATOM 1373 O O . SER A 1 175 ? -9.842 -9.822 -8.145 1.00 86.56 175 SER A O 1
ATOM 1375 N N . PHE A 1 176 ? -9.906 -10.540 -10.259 1.00 88.31 176 PHE A N 1
ATOM 1376 C CA . PHE A 1 176 ? -10.906 -11.576 -10.023 1.00 88.31 176 PHE A CA 1
ATOM 1377 C C . PHE A 1 176 ? -10.755 -12.743 -10.999 1.00 88.31 176 PHE A C 1
ATOM 1379 O O . PHE A 1 176 ? -10.171 -12.619 -12.076 1.00 88.31 176 PHE A O 1
ATOM 1386 N N . GLU A 1 177 ? -11.309 -13.895 -10.613 1.00 85.75 177 GLU A N 1
ATOM 1387 C CA . GLU A 1 177 ? -11.088 -15.181 -11.284 1.00 85.75 177 GLU A CA 1
ATOM 1388 C C . GLU A 1 177 ? -11.425 -15.165 -12.775 1.00 85.75 177 GLU A C 1
ATOM 1390 O O . GLU A 1 177 ? -10.690 -15.738 -13.565 1.00 85.75 177 GLU A O 1
ATOM 1395 N N . VAL A 1 178 ? -12.471 -14.454 -13.195 1.00 89.19 178 VAL A N 1
ATOM 1396 C CA . VAL A 1 178 ? -12.854 -14.389 -14.616 1.00 89.19 178 VAL A CA 1
ATOM 1397 C C . VAL A 1 178 ? -11.781 -13.715 -15.488 1.00 89.19 178 VAL A C 1
ATOM 1399 O O . VAL A 1 178 ? -11.658 -14.078 -16.655 1.00 89.19 178 VAL A O 1
ATOM 1402 N N . ILE A 1 179 ? -10.989 -12.776 -14.951 1.00 84.62 179 ILE A N 1
ATOM 1403 C CA . ILE A 1 179 ? -9.919 -12.103 -15.712 1.00 84.62 179 ILE A CA 1
ATOM 1404 C C . ILE A 1 179 ? -8.632 -12.930 -15.697 1.00 84.62 179 ILE A C 1
ATOM 1406 O O . ILE A 1 179 ? -7.979 -13.072 -16.728 1.00 84.62 179 ILE A O 1
ATOM 1410 N N . GLU A 1 180 ? -8.262 -13.488 -14.543 1.00 81.88 180 GLU A N 1
ATOM 1411 C CA . GLU A 1 180 ? -6.938 -14.091 -14.335 1.00 81.88 180 GLU A CA 1
ATOM 1412 C C . GLU A 1 180 ? -7.014 -15.515 -13.769 1.00 81.88 180 GLU A C 1
ATOM 1414 O O . GLU A 1 180 ? -6.200 -15.906 -12.934 1.00 81.88 180 GLU A O 1
ATOM 1419 N N . ALA A 1 181 ? -7.984 -16.315 -14.226 1.00 83.44 181 ALA A N 1
ATOM 1420 C CA . ALA A 1 181 ? -8.262 -17.657 -13.698 1.00 83.44 181 ALA A CA 1
ATOM 1421 C C . ALA A 1 181 ? -7.010 -18.540 -13.620 1.00 83.44 181 ALA A C 1
ATOM 1423 O O . ALA A 1 181 ? -6.816 -19.288 -12.666 1.00 83.44 181 ALA A O 1
ATOM 1424 N N . TRP A 1 182 ? -6.159 -18.454 -14.644 1.00 78.81 182 TRP A N 1
ATOM 1425 C CA . TRP A 1 182 ? -4.905 -19.197 -14.714 1.00 78.81 182 TRP A CA 1
ATOM 1426 C C . TRP A 1 182 ? -3.896 -18.731 -13.672 1.00 78.81 182 TRP A C 1
ATOM 1428 O O . TRP A 1 182 ? -3.426 -19.554 -12.891 1.00 78.81 182 TRP A O 1
ATOM 1438 N N . SER A 1 183 ? -3.614 -17.429 -13.621 1.00 77.12 183 SER A N 1
ATOM 1439 C CA . SER A 1 183 ? -2.698 -16.850 -12.637 1.00 77.12 183 SER A CA 1
ATOM 1440 C C . SER A 1 183 ? -3.158 -17.157 -11.211 1.00 77.12 183 SER A C 1
ATOM 1442 O O . SER A 1 183 ? -2.357 -17.555 -10.377 1.00 77.12 183 SER A O 1
ATOM 1444 N N . ILE A 1 184 ? -4.463 -17.052 -10.941 1.00 82.69 184 ILE A N 1
ATOM 1445 C CA . ILE A 1 184 ? -5.041 -17.335 -9.623 1.00 82.69 184 ILE A CA 1
ATOM 1446 C C . ILE A 1 184 ? -4.901 -18.814 -9.254 1.00 82.69 184 ILE A C 1
ATOM 1448 O O . ILE A 1 184 ? -4.576 -19.113 -8.109 1.00 82.69 184 ILE A O 1
ATOM 1452 N N . ARG A 1 185 ? -5.114 -19.745 -10.195 1.00 81.00 185 ARG A N 1
ATOM 1453 C CA . ARG A 1 185 ? -4.902 -21.180 -9.937 1.00 81.00 185 ARG A CA 1
ATOM 1454 C C . ARG A 1 185 ? -3.441 -21.517 -9.661 1.00 81.00 185 ARG A C 1
ATOM 1456 O O . ARG A 1 185 ? -3.197 -22.358 -8.815 1.00 81.00 185 ARG A O 1
ATOM 1463 N N . ALA A 1 186 ? -2.502 -20.873 -10.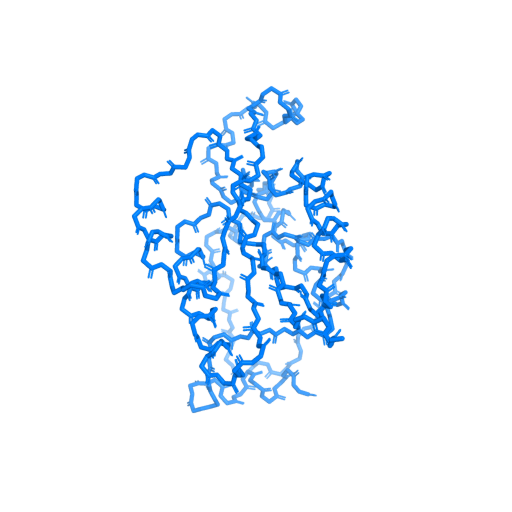349 1.00 76.75 186 ALA A N 1
ATOM 1464 C CA . ALA A 1 186 ? -1.072 -21.101 -10.136 1.00 76.75 186 ALA A CA 1
ATOM 1465 C C . ALA A 1 186 ? -0.557 -20.535 -8.796 1.00 76.75 186 ALA A C 1
ATOM 1467 O O . ALA A 1 186 ? 0.504 -20.938 -8.331 1.00 76.75 186 ALA A O 1
ATOM 1468 N N . LEU A 1 187 ? -1.286 -19.591 -8.189 1.00 75.12 187 LEU A N 1
ATOM 1469 C CA . LEU A 1 187 ? -0.934 -18.948 -6.916 1.00 75.12 187 LEU A CA 1
ATOM 1470 C C . LEU A 1 187 ? -1.596 -19.592 -5.681 1.00 75.12 187 LEU A C 1
ATOM 1472 O O . LEU A 1 187 ? -1.311 -19.153 -4.566 1.00 75.12 187 LEU A O 1
ATOM 1476 N N . ARG A 1 188 ? -2.499 -20.563 -5.865 1.00 70.81 188 ARG A N 1
ATOM 1477 C CA . ARG A 1 188 ? -3.175 -21.312 -4.789 1.00 70.81 188 ARG A CA 1
ATOM 1478 C C . ARG A 1 188 ? -2.462 -22.628 -4.517 1.00 70.81 188 ARG A C 1
ATOM 1480 O O . ARG A 1 188 ? -2.408 -22.996 -3.325 1.00 70.81 188 ARG A O 1
#

Secondary structure (DSSP, 8-state):
-PPPEEEEEE--S-HHHHHHHHHHHHHHHHH-TTEEEEEEEEEESSPPHHHHHHHHT--TTEEEEEEEEE-GGGS-GGGTTT---HHHHHHHHHHHTHHHHHHHHHHHHHHSEEEEEEE-TTS-----------SS---GGGS-GGGS-TTSHHHHHHHHHHTTGGGSS----S--HHHHHHHHHHT-

Radius of gyration: 18.13 Å; chains: 1; bounding box: 45×42×50 Å

pLDDT: mean 79.33, std 14.63, range [35.53, 95.75]

Foldseek 3Di:
DAFQEEEEEEFFLDLVSLLVVQVVQVVVCVVPVRYAYEYEYQAAPDRDPSSVVSQVPHDPRYHYDDADHDYPVNDDPVCPPPPVPVLVVRLRSLVSRVVVVVVVVVVCVVRHRYDYYHYDLSRFAAADDDFPDDPDDDDQVNDPPLSVDCPDPSVVSNRGSNRGCVVDPDDDDPDDCVVCVPVVVRVD

Organism: Psophocarpus tetragonolobus (NCBI:txid3891)